Protein AF-A0A9J6QX62-F1 (afdb_monomer_lite)

Foldseek 3Di:
DDDDDDDDDPPPPDPPDDDDPVRVVVVVVVVVVVVVVVVVVVVVVVVVVVVVVVVVVVVVVQVVCVVVVVADDWDWDWDQDDDLNDTDTDTWTWGDDPPDIDTDDDPDPCPDDPPDDPPPQPPLVQLPPAAEQDQLVPFDQPHKDWDAFQRWYDDPNWIKTQLHTDIDHSVRSVVDPVVDPRIDTASSAEDEQVCADPVQWHQWDDQNYWYQDPVRWIWGFSYHIHGGGHPVVVPCPRIDTSD

pLDDT: mean 71.88, std 14.35, range [36.69, 91.94]

Secondary structure (DSSP, 8-state):
---------------SSS--HHHHHHHHHHHHHHHHHHHHHHHHHHHHHHHHHHHHHHHHHHHHHHHTT--SEEEEEEEEEEETTEEEEEEEEEEEETTEEEEE---------SS-----SS-TTS-TTPEEPPPTTTS-TT--EEE-TT-EEEETTEEEEESS-EEE-HHHHHH-GGG-TTEEE----EE-GGGB-TTSSBS-B-TT-EEE-TTS-EEEE-S--BS-B--TTT--SSEEE--

Sequence (243 aa):
MGNRKRQPIKQIRMNKKGETLVETIVSFVIVIIALGAITALISSATTMNRKAQEKSDKIEAEATKVEQNAGQDEAEGTLDVSIGGQTVAMEIKVKSADLFTYFTYVPGEIEPDPGEEPEEPPDQDEIKNAVDWPDPEDVGENSLVSFPMGTIVKYNKEYYVAVQDTHVTKAQAAAGPSQHNSFAKFTGTILTDEDLNASDYFDKVYTGDLYRGKDGKLYVYAGPGGSWYWPPTVTLQNWFEAS

Radius of gyration: 41.32 Å; chains: 1; bounding box: 126×48×109 Å

Structure (mmCIF, N/CA/C/O backbone):
data_AF-A0A9J6QX62-F1
#
_entry.id   AF-A0A9J6QX62-F1
#
loop_
_atom_site.group_PDB
_atom_site.id
_atom_site.type_symbol
_atom_site.label_atom_id
_atom_site.label_alt_id
_atom_site.label_comp_id
_atom_site.label_asym_id
_atom_site.label_entity_id
_atom_site.label_seq_id
_atom_site.pdbx_PDB_ins_code
_atom_site.Cartn_x
_atom_site.Cartn_y
_atom_site.Cartn_z
_atom_site.occupancy
_atom_site.B_iso_or_equiv
_atom_site.auth_seq_id
_atom_site.auth_comp_id
_atom_site.auth_asym_id
_atom_site.auth_atom_id
_atom_site.pdbx_PDB_model_num
ATOM 1 N N . MET A 1 1 ? 99.126 -7.658 -74.350 1.00 41.22 1 MET A N 1
ATOM 2 C CA . MET A 1 1 ? 98.745 -6.366 -73.731 1.00 41.22 1 MET A CA 1
ATOM 3 C C . MET A 1 1 ? 97.294 -6.118 -74.108 1.00 41.22 1 MET A C 1
ATOM 5 O O . MET A 1 1 ? 97.020 -6.038 -75.289 1.00 41.22 1 MET A O 1
ATOM 9 N N . GLY A 1 2 ? 96.322 -6.347 -73.224 1.00 39.50 2 GLY A N 1
ATOM 10 C CA . GLY A 1 2 ? 95.893 -5.402 -72.178 1.00 39.50 2 GLY A CA 1
ATOM 11 C C . GLY A 1 2 ? 94.755 -4.553 -72.774 1.00 39.50 2 GLY A C 1
ATOM 12 O O . GLY A 1 2 ? 94.910 -4.051 -73.868 1.00 39.50 2 GLY A O 1
ATOM 13 N N . ASN A 1 3 ? 93.575 -4.361 -72.199 1.00 42.22 3 ASN A N 1
ATOM 14 C CA . ASN A 1 3 ? 93.110 -4.509 -70.832 1.00 42.22 3 ASN A CA 1
ATOM 15 C C . ASN A 1 3 ? 91.566 -4.533 -70.885 1.00 42.22 3 ASN A C 1
ATOM 17 O O . ASN A 1 3 ? 90.960 -3.757 -71.621 1.00 42.22 3 ASN A O 1
ATOM 21 N N . ARG A 1 4 ? 90.918 -5.391 -70.090 1.00 54.62 4 ARG A N 1
ATOM 22 C CA . ARG A 1 4 ? 89.468 -5.319 -69.818 1.00 54.62 4 ARG A CA 1
ATOM 23 C C . ARG A 1 4 ? 89.134 -3.983 -69.137 1.00 54.62 4 ARG A C 1
ATOM 25 O O . ARG A 1 4 ? 89.926 -3.566 -68.295 1.00 54.62 4 ARG A O 1
ATOM 32 N N . LYS A 1 5 ? 87.930 -3.430 -69.357 1.00 45.88 5 LYS A N 1
ATOM 33 C CA . LYS A 1 5 ? 87.019 -2.873 -68.315 1.00 45.88 5 LYS A CA 1
ATOM 34 C C . LYS A 1 5 ? 85.783 -2.236 -68.975 1.00 45.88 5 LYS A C 1
ATOM 36 O O . LYS A 1 5 ? 85.906 -1.294 -69.735 1.00 45.88 5 LYS A O 1
ATOM 41 N N . ARG A 1 6 ? 84.636 -2.921 -68.907 1.00 56.19 6 ARG A N 1
ATOM 42 C CA . ARG A 1 6 ? 83.506 -2.719 -67.968 1.00 56.19 6 ARG A CA 1
ATOM 43 C C . ARG A 1 6 ? 82.622 -1.515 -68.327 1.00 56.19 6 ARG A C 1
ATOM 45 O O . ARG A 1 6 ? 83.040 -0.371 -68.232 1.00 56.19 6 ARG A O 1
ATOM 52 N N . GLN A 1 7 ? 81.381 -1.842 -68.690 1.00 61.03 7 GLN A N 1
ATOM 53 C CA . GLN A 1 7 ? 80.254 -0.933 -68.896 1.00 61.03 7 GLN A CA 1
ATOM 54 C C . GLN A 1 7 ? 79.998 -0.072 -67.646 1.00 61.03 7 GLN A C 1
ATOM 56 O O . GLN A 1 7 ? 79.989 -0.625 -66.540 1.00 61.03 7 GLN A O 1
ATOM 61 N N . PRO A 1 8 ? 79.699 1.232 -67.774 1.00 50.03 8 PRO A N 1
ATOM 62 C CA . PRO A 1 8 ? 79.014 1.946 -66.716 1.00 50.03 8 PRO A CA 1
ATOM 63 C C . PRO A 1 8 ? 77.526 1.589 -66.787 1.00 50.03 8 PRO A C 1
ATOM 65 O O . PRO A 1 8 ? 76.770 2.071 -67.628 1.00 50.03 8 PRO A O 1
ATOM 68 N N . ILE A 1 9 ? 77.130 0.691 -65.888 1.00 57.38 9 ILE A N 1
ATOM 69 C CA . ILE A 1 9 ? 75.743 0.458 -65.487 1.00 57.38 9 ILE A CA 1
ATOM 70 C C . ILE A 1 9 ? 75.107 1.827 -65.230 1.00 57.38 9 ILE A C 1
ATOM 72 O O . ILE A 1 9 ? 75.641 2.610 -64.441 1.00 57.38 9 ILE A O 1
ATOM 76 N N . LYS A 1 10 ? 73.980 2.109 -65.898 1.00 46.53 10 LYS A N 1
ATOM 77 C CA . LYS A 1 10 ? 73.089 3.233 -65.584 1.00 46.53 10 LYS A CA 1
ATOM 78 C C . LYS A 1 10 ? 72.866 3.206 -64.072 1.00 46.53 10 LYS A C 1
ATOM 80 O O . LYS A 1 10 ? 72.187 2.314 -63.568 1.00 46.53 10 LYS A O 1
ATOM 85 N N . GLN A 1 11 ? 73.499 4.123 -63.344 1.00 52.84 11 GLN A N 1
ATOM 86 C CA . GLN A 1 11 ? 73.297 4.247 -61.909 1.00 52.84 11 GLN A CA 1
ATOM 87 C C . GLN A 1 11 ? 71.864 4.722 -61.694 1.00 52.84 11 GLN A C 1
ATOM 89 O O . GLN A 1 11 ? 71.576 5.916 -61.686 1.00 52.84 11 GLN A O 1
ATOM 94 N N . ILE A 1 12 ? 70.954 3.769 -61.516 1.00 54.25 12 ILE A N 1
ATOM 95 C CA . ILE A 1 12 ? 69.745 3.999 -60.744 1.00 54.25 12 ILE A CA 1
ATOM 96 C C . ILE A 1 12 ? 70.279 4.382 -59.367 1.00 54.25 12 ILE A C 1
ATOM 98 O O . ILE A 1 12 ? 70.885 3.548 -58.690 1.00 54.25 12 ILE A O 1
ATOM 102 N N . ARG A 1 13 ? 70.172 5.663 -58.993 1.00 51.84 13 ARG A N 1
ATOM 103 C CA . ARG A 1 13 ? 70.434 6.107 -57.621 1.00 51.84 13 ARG A CA 1
ATOM 104 C C . ARG A 1 13 ? 69.502 5.303 -56.718 1.00 51.84 13 ARG A C 1
ATOM 106 O O . ARG A 1 13 ? 68.345 5.657 -56.540 1.00 51.84 13 ARG A O 1
ATOM 113 N N . MET A 1 14 ? 69.998 4.188 -56.196 1.00 48.91 14 MET A N 1
ATOM 114 C CA . MET A 1 14 ? 69.320 3.439 -55.156 1.00 48.91 14 MET A CA 1
ATOM 115 C C . MET A 1 14 ? 69.410 4.280 -53.891 1.00 48.91 14 MET A C 1
ATOM 117 O O . MET A 1 14 ? 70.500 4.582 -53.398 1.00 48.91 14 MET A O 1
ATOM 121 N N . ASN A 1 15 ? 68.242 4.697 -53.419 1.00 52.34 15 ASN A N 1
ATOM 122 C CA . ASN A 1 15 ? 68.056 5.430 -52.185 1.00 52.34 15 ASN A CA 1
ATOM 123 C C . ASN A 1 15 ? 68.511 4.527 -51.027 1.00 52.34 15 ASN A C 1
ATOM 125 O O . ASN A 1 15 ? 67.820 3.584 -50.665 1.00 52.34 15 ASN A O 1
ATOM 129 N N . LYS A 1 16 ? 69.709 4.748 -50.475 1.00 59.41 16 LYS A N 1
ATOM 130 C CA . LYS A 1 16 ? 70.259 3.888 -49.407 1.00 59.41 16 LYS A CA 1
ATOM 131 C C . LYS A 1 16 ? 69.694 4.193 -48.010 1.00 59.41 16 LYS A C 1
ATOM 133 O O . LYS A 1 16 ? 70.206 3.649 -47.038 1.00 59.41 16 LYS A O 1
ATOM 138 N N . LYS A 1 17 ? 68.654 5.033 -47.902 1.00 66.00 17 LYS A N 1
ATOM 139 C CA . LYS A 1 17 ? 67.964 5.338 -46.634 1.00 66.00 17 LYS A CA 1
ATOM 140 C C . LYS A 1 17 ? 66.475 5.730 -46.725 1.00 66.00 17 LYS A C 1
ATOM 142 O O . LYS A 1 17 ? 65.931 6.091 -45.693 1.00 66.00 17 LYS A O 1
ATOM 147 N N . GLY A 1 18 ? 65.798 5.706 -47.871 1.00 55.94 18 GLY A N 1
ATOM 148 C CA . GLY A 1 18 ? 64.505 6.400 -47.984 1.00 55.94 18 GLY A CA 1
ATOM 149 C C . GLY A 1 18 ? 63.476 5.656 -48.814 1.00 55.94 18 GLY A C 1
ATOM 150 O O . GLY A 1 18 ? 63.848 5.061 -49.826 1.00 55.94 18 GLY A O 1
ATOM 151 N N . GLU A 1 19 ? 62.226 5.721 -48.347 1.00 61.56 19 GLU A N 1
ATOM 152 C CA . GLU A 1 19 ? 60.978 5.267 -48.974 1.00 61.56 19 GLU A CA 1
ATOM 153 C C . GLU A 1 19 ? 61.098 5.011 -50.477 1.00 61.56 19 GLU A C 1
ATOM 155 O O . GLU A 1 19 ? 61.506 5.874 -51.266 1.00 61.56 19 GLU A O 1
ATOM 160 N N . THR A 1 20 ? 60.704 3.809 -50.890 1.00 71.12 20 THR A N 1
ATOM 161 C CA . THR A 1 20 ? 60.460 3.567 -52.310 1.00 71.12 20 THR A CA 1
ATOM 162 C C . THR A 1 20 ? 59.197 4.320 -52.719 1.00 71.12 20 THR A C 1
ATOM 164 O O . THR A 1 20 ? 58.209 4.295 -51.999 1.00 71.12 20 THR A O 1
ATOM 167 N N . LEU A 1 21 ? 59.207 4.967 -53.891 1.00 72.19 21 LEU A N 1
ATOM 168 C CA . LEU A 1 21 ? 58.064 5.719 -54.446 1.00 72.19 21 LEU A CA 1
ATOM 169 C C . LEU A 1 21 ? 56.727 4.958 -54.314 1.00 72.19 21 LEU A C 1
ATOM 171 O O . LEU A 1 21 ? 55.682 5.552 -54.081 1.00 72.19 21 LEU A O 1
ATOM 175 N N . VAL A 1 22 ? 56.778 3.631 -54.447 1.00 77.44 22 VAL A N 1
ATOM 176 C CA . VAL A 1 22 ? 55.634 2.724 -54.308 1.00 77.44 22 VAL A CA 1
ATOM 177 C C . VAL A 1 22 ? 55.056 2.734 -52.891 1.00 77.44 22 VAL A C 1
ATOM 179 O O . VAL A 1 22 ? 53.843 2.788 -52.740 1.00 77.44 22 VAL A O 1
ATOM 182 N N . GLU A 1 23 ? 55.896 2.719 -51.859 1.00 78.56 23 GLU A N 1
ATOM 183 C CA . GLU A 1 23 ? 55.477 2.746 -50.453 1.00 78.56 23 GLU A CA 1
ATOM 184 C C . GLU A 1 23 ? 54.786 4.069 -50.101 1.00 78.56 23 GLU A C 1
ATOM 186 O O . GLU A 1 23 ? 53.724 4.061 -49.481 1.00 78.56 23 GLU A O 1
ATOM 191 N N . THR A 1 24 ? 55.305 5.190 -50.615 1.00 80.00 24 THR A N 1
ATOM 192 C CA . THR A 1 24 ? 54.667 6.508 -50.489 1.00 80.00 24 THR A CA 1
ATOM 193 C C . THR A 1 24 ? 53.335 6.579 -51.243 1.00 80.00 24 THR A C 1
ATOM 195 O O . THR A 1 24 ? 52.383 7.178 -50.757 1.00 80.00 24 THR A O 1
ATOM 198 N N . ILE A 1 25 ? 53.218 5.948 -52.417 1.00 85.50 25 ILE A N 1
ATOM 199 C CA . ILE A 1 25 ? 51.941 5.881 -53.150 1.00 85.50 25 ILE A CA 1
ATOM 200 C C . ILE A 1 25 ? 50.917 5.042 -52.373 1.00 85.50 25 ILE A C 1
ATOM 202 O O . ILE A 1 25 ? 49.764 5.448 -52.244 1.00 85.50 25 ILE A O 1
ATOM 206 N N . VAL A 1 26 ? 51.323 3.891 -51.828 1.00 86.81 26 VAL A N 1
ATOM 207 C CA . VAL A 1 26 ? 50.438 3.004 -51.057 1.00 86.81 26 VAL A CA 1
ATOM 208 C C . VAL A 1 26 ? 49.971 3.674 -49.765 1.00 86.81 26 VAL A C 1
ATOM 210 O O . VAL A 1 26 ? 48.780 3.621 -49.458 1.00 86.81 26 VAL A O 1
ATOM 213 N N . SER A 1 27 ? 50.860 4.356 -49.037 1.00 85.88 27 SER A N 1
ATOM 214 C CA . SER A 1 27 ? 50.474 5.106 -47.837 1.00 85.88 27 SER A CA 1
ATOM 215 C C . SER A 1 27 ? 49.489 6.230 -48.174 1.00 85.88 27 SER A C 1
ATOM 217 O O . SER A 1 27 ? 48.489 6.393 -47.476 1.00 85.88 27 SER A O 1
ATOM 219 N N . PHE A 1 28 ? 49.682 6.924 -49.299 1.00 87.94 28 PHE A N 1
ATOM 220 C CA . PHE A 1 28 ? 48.750 7.947 -49.775 1.00 87.94 28 PHE A CA 1
ATOM 221 C C . PHE A 1 28 ? 47.364 7.373 -50.108 1.00 87.94 28 PHE A C 1
ATOM 223 O O . PHE A 1 28 ? 46.345 7.959 -49.743 1.00 87.94 28 PHE A O 1
ATOM 230 N N . VAL A 1 29 ? 47.302 6.200 -50.748 1.00 90.62 29 VAL A N 1
ATOM 231 C CA . VAL A 1 29 ? 46.035 5.512 -51.055 1.00 90.62 29 VAL A CA 1
ATOM 232 C C . VAL A 1 29 ? 45.305 5.094 -49.776 1.00 90.62 29 VAL A C 1
ATOM 234 O O . VAL A 1 29 ? 44.097 5.306 -49.670 1.00 90.62 29 VAL A O 1
ATOM 237 N N . ILE A 1 30 ? 46.020 4.556 -48.783 1.00 90.38 30 ILE A N 1
ATOM 238 C CA . ILE A 1 30 ? 45.431 4.180 -47.487 1.00 90.38 30 ILE A CA 1
ATOM 239 C C . ILE A 1 30 ? 44.861 5.411 -46.777 1.00 90.38 30 ILE A C 1
ATOM 241 O O . ILE A 1 30 ? 43.748 5.351 -46.258 1.00 90.38 30 ILE A O 1
ATOM 245 N N . VAL A 1 31 ? 45.575 6.540 -46.800 1.00 91.50 31 VAL A N 1
ATOM 246 C CA . VAL A 1 31 ? 45.094 7.803 -46.218 1.00 91.50 31 VAL A CA 1
ATOM 247 C C . VAL A 1 31 ? 43.825 8.289 -46.922 1.00 91.50 31 VAL A C 1
ATOM 249 O O . VAL A 1 31 ? 42.879 8.679 -46.245 1.00 91.50 31 VAL A O 1
ATOM 252 N N . ILE A 1 32 ? 43.747 8.212 -48.253 1.00 91.12 32 ILE A N 1
ATOM 253 C CA . ILE A 1 32 ? 42.539 8.599 -49.004 1.00 91.12 32 ILE A CA 1
ATOM 254 C C . ILE A 1 32 ? 41.344 7.709 -48.633 1.00 91.12 32 ILE A C 1
ATOM 256 O O . ILE A 1 32 ? 40.250 8.221 -48.389 1.00 91.12 32 ILE A O 1
ATOM 260 N N . ILE A 1 33 ? 41.542 6.391 -48.542 1.00 90.75 33 ILE A N 1
ATOM 261 C CA . ILE A 1 33 ? 40.482 5.451 -48.143 1.00 90.75 33 ILE A CA 1
ATOM 262 C C . ILE A 1 33 ? 40.039 5.726 -46.699 1.00 90.75 33 ILE A C 1
ATOM 264 O O . ILE A 1 33 ? 38.839 5.785 -46.424 1.00 90.75 33 ILE A O 1
ATOM 268 N N . ALA A 1 34 ? 40.989 5.950 -45.787 1.00 89.12 34 ALA A N 1
ATOM 269 C CA . ALA A 1 34 ? 40.704 6.275 -44.394 1.00 89.12 34 ALA A CA 1
ATOM 270 C C . ALA A 1 34 ? 39.921 7.591 -44.265 1.00 89.12 34 ALA A C 1
ATOM 272 O O . ALA A 1 34 ? 38.927 7.640 -43.545 1.00 89.12 34 ALA A O 1
ATOM 273 N N . LEU A 1 35 ? 40.299 8.635 -45.008 1.00 89.75 35 LEU A N 1
ATOM 274 C CA . LEU A 1 35 ? 39.576 9.910 -45.041 1.00 89.75 35 LEU A CA 1
ATOM 275 C C . LEU A 1 35 ? 38.146 9.750 -45.576 1.00 89.75 35 LEU A C 1
ATOM 277 O O . LEU A 1 35 ? 37.216 10.340 -45.020 1.00 89.75 35 LEU A O 1
ATOM 281 N N . GLY A 1 36 ? 37.949 8.922 -46.606 1.00 86.00 36 GLY A N 1
ATOM 282 C CA . GLY A 1 36 ? 36.618 8.597 -47.122 1.00 86.00 36 GLY A CA 1
ATOM 283 C C . GLY A 1 36 ? 35.746 7.894 -46.078 1.00 86.00 36 GLY A C 1
ATOM 284 O O . GLY A 1 36 ? 34.604 8.298 -45.853 1.00 86.00 36 GLY A O 1
ATOM 285 N N . ALA A 1 37 ? 36.300 6.901 -45.378 1.00 86.25 37 ALA A N 1
ATOM 286 C CA . ALA A 1 37 ? 35.604 6.184 -44.310 1.00 86.25 37 ALA A CA 1
ATOM 287 C C . ALA A 1 37 ? 35.266 7.096 -43.116 1.00 86.25 37 ALA A C 1
ATOM 289 O O . ALA A 1 37 ? 34.138 7.076 -42.627 1.00 86.25 37 ALA A O 1
ATOM 290 N N . ILE A 1 38 ? 36.205 7.945 -42.684 1.00 86.88 38 ILE A N 1
ATOM 291 C CA . ILE A 1 38 ? 35.987 8.922 -41.606 1.00 86.88 38 ILE A CA 1
ATOM 292 C C . ILE A 1 38 ? 34.880 9.909 -41.990 1.00 86.88 38 ILE A C 1
ATOM 294 O O . ILE A 1 38 ? 33.991 10.179 -41.186 1.00 86.88 38 ILE A O 1
ATOM 298 N N . THR A 1 39 ? 34.879 10.401 -43.229 1.00 82.69 39 THR A N 1
ATOM 299 C CA . THR A 1 39 ? 33.836 11.318 -43.719 1.00 82.69 39 THR A CA 1
ATOM 300 C C . THR A 1 39 ? 32.454 10.659 -43.698 1.00 82.69 39 THR A C 1
ATOM 302 O O . THR A 1 39 ? 31.483 11.271 -43.250 1.00 82.69 39 THR A O 1
ATOM 305 N N . ALA A 1 40 ? 32.360 9.389 -44.108 1.00 74.00 40 ALA A N 1
ATOM 306 C CA . ALA A 1 40 ? 31.117 8.620 -44.047 1.00 74.00 40 ALA A CA 1
ATOM 307 C C . ALA A 1 40 ? 30.630 8.415 -42.601 1.00 74.00 40 ALA A C 1
ATOM 309 O O . ALA A 1 40 ? 29.442 8.581 -42.318 1.00 74.00 40 ALA A O 1
ATOM 310 N N . LEU A 1 41 ? 31.543 8.124 -41.668 1.00 79.38 41 LEU A N 1
ATOM 311 C CA . LEU A 1 41 ? 31.223 7.985 -40.245 1.00 79.38 41 LEU A CA 1
ATOM 312 C C . LEU A 1 41 ? 30.732 9.303 -39.635 1.00 79.38 41 LEU A C 1
ATOM 314 O O . LEU A 1 41 ? 29.720 9.301 -38.940 1.00 79.38 41 LEU A O 1
ATOM 318 N N . ILE A 1 42 ? 31.386 10.430 -39.936 1.00 80.44 42 ILE A N 1
ATOM 319 C CA . ILE A 1 42 ? 30.960 11.761 -39.474 1.00 80.44 42 ILE A CA 1
ATOM 320 C C . ILE A 1 42 ? 29.573 12.107 -40.033 1.00 80.44 42 ILE A C 1
ATOM 322 O O . ILE A 1 42 ? 28.713 12.594 -39.299 1.00 80.44 42 ILE A O 1
ATOM 326 N N . SER A 1 43 ? 29.311 11.817 -41.310 1.00 67.12 43 SER A N 1
ATOM 327 C CA . SER A 1 43 ? 27.994 12.035 -41.926 1.00 67.12 43 SER A CA 1
ATOM 328 C C . SER A 1 43 ? 26.897 11.170 -41.284 1.00 67.12 43 SER A C 1
ATOM 330 O O . SER A 1 43 ? 25.792 11.644 -41.006 1.00 67.12 43 SER A O 1
ATOM 332 N N . SER A 1 44 ? 27.210 9.914 -40.965 1.00 70.88 44 SER A N 1
ATOM 333 C CA . SER A 1 44 ? 26.289 9.026 -40.252 1.00 70.88 44 SER A CA 1
ATOM 334 C C . SER A 1 44 ? 26.030 9.506 -38.821 1.00 70.88 44 SER A C 1
ATOM 336 O O . SER A 1 44 ? 24.879 9.560 -38.391 1.00 70.88 44 SER A O 1
ATOM 338 N N . ALA A 1 45 ? 27.076 9.903 -38.092 1.00 65.38 45 ALA A N 1
ATOM 339 C CA . ALA A 1 45 ? 26.969 10.411 -36.726 1.00 65.38 45 ALA A CA 1
ATOM 340 C C . ALA A 1 45 ? 26.168 11.718 -36.668 1.00 65.38 45 ALA A C 1
ATOM 342 O O . ALA A 1 45 ? 25.279 11.858 -35.838 1.00 65.38 45 ALA A O 1
ATOM 343 N N . THR A 1 46 ? 26.408 12.651 -37.591 1.00 70.44 46 THR A N 1
ATOM 344 C CA . THR A 1 46 ? 25.635 13.902 -37.688 1.00 70.44 46 THR A CA 1
ATOM 345 C C . THR A 1 46 ? 24.172 13.647 -38.040 1.00 70.44 46 THR A C 1
ATOM 347 O O . THR A 1 46 ? 23.290 14.256 -37.442 1.00 70.44 46 THR A O 1
ATOM 350 N N . THR A 1 47 ? 23.884 12.700 -38.936 1.00 68.69 47 THR A N 1
ATOM 351 C CA . THR A 1 47 ? 22.503 12.294 -39.250 1.00 68.69 47 THR A CA 1
ATOM 352 C C . THR A 1 47 ? 21.812 11.661 -38.045 1.00 68.69 47 THR A C 1
ATOM 354 O O . THR A 1 47 ? 20.640 11.936 -37.792 1.00 68.69 47 THR A O 1
ATOM 357 N N . MET A 1 48 ? 22.524 10.819 -37.296 1.00 71.06 48 MET A N 1
ATOM 358 C CA . MET A 1 48 ? 22.003 10.173 -36.095 1.00 71.06 48 MET A CA 1
ATOM 359 C C . MET A 1 48 ? 21.753 11.189 -34.982 1.00 71.06 48 MET A C 1
ATOM 361 O O . MET A 1 48 ? 20.674 11.180 -34.403 1.00 71.06 48 MET A O 1
ATOM 365 N N . ASN A 1 49 ? 22.687 12.115 -34.760 1.00 69.38 49 ASN A N 1
ATOM 366 C CA . ASN A 1 49 ? 22.537 13.203 -33.798 1.00 69.38 49 ASN A CA 1
ATOM 367 C C . ASN A 1 49 ? 21.379 14.126 -34.179 1.00 69.38 49 ASN A C 1
ATOM 369 O O . ASN A 1 49 ? 20.591 14.485 -33.315 1.00 69.38 49 ASN A O 1
ATOM 373 N N . ARG A 1 50 ? 21.209 14.447 -35.469 1.00 70.44 50 ARG A N 1
ATOM 374 C CA . ARG A 1 50 ? 20.054 15.219 -35.946 1.00 70.44 50 ARG A CA 1
ATOM 375 C C . ARG A 1 50 ? 18.738 14.492 -35.674 1.00 70.44 50 ARG A C 1
ATOM 377 O O . ARG A 1 50 ? 17.819 15.096 -35.149 1.00 70.44 50 ARG A O 1
ATOM 384 N N . LYS A 1 51 ? 18.651 13.193 -35.979 1.00 70.69 51 LYS A N 1
ATOM 385 C CA . LYS A 1 51 ? 17.448 12.388 -35.696 1.00 70.69 51 LYS A CA 1
ATOM 386 C C . LYS A 1 51 ? 17.181 12.238 -34.198 1.00 70.69 51 LYS A C 1
ATOM 388 O O . LYS A 1 51 ? 16.027 12.159 -33.796 1.00 70.69 51 LYS A O 1
ATOM 393 N N . ALA A 1 52 ? 18.232 12.144 -33.387 1.00 64.38 52 ALA A N 1
ATOM 394 C CA . ALA A 1 52 ? 18.111 12.111 -31.936 1.00 64.38 52 ALA A CA 1
ATOM 395 C C . ALA A 1 52 ? 17.585 13.451 -31.414 1.00 64.38 52 ALA A C 1
ATOM 397 O O . ALA A 1 52 ? 16.650 13.447 -30.626 1.00 64.38 52 ALA A O 1
ATOM 398 N N . GLN A 1 53 ? 18.106 14.570 -31.925 1.00 71.88 53 GLN A N 1
ATOM 399 C CA . GLN A 1 53 ? 17.617 15.907 -31.602 1.00 71.88 53 GLN A CA 1
ATOM 400 C C . GLN A 1 53 ? 16.151 16.077 -32.011 1.00 71.88 53 GLN A C 1
ATOM 402 O O . GLN A 1 53 ? 15.337 16.428 -31.177 1.00 71.88 53 GLN A O 1
ATOM 407 N N . GLU A 1 54 ? 15.779 15.714 -33.241 1.00 71.12 54 GLU A N 1
ATOM 408 C CA . GLU A 1 54 ? 14.386 15.779 -33.714 1.00 71.12 54 GLU A CA 1
ATOM 409 C C . GLU A 1 54 ? 13.432 14.939 -32.854 1.00 71.12 54 GLU A C 1
ATOM 411 O O . GLU A 1 54 ? 12.293 15.336 -32.615 1.00 71.12 54 GLU A O 1
ATOM 416 N N . LYS A 1 55 ? 13.884 13.774 -32.371 1.00 71.81 55 LYS A N 1
ATOM 417 C CA . LYS A 1 55 ? 13.112 12.964 -31.423 1.00 71.81 55 LYS A CA 1
ATOM 418 C C . LYS A 1 55 ? 12.989 13.644 -30.065 1.00 71.81 55 LYS A C 1
ATOM 420 O O . LYS A 1 55 ? 11.894 13.637 -29.518 1.00 71.81 55 LYS A O 1
ATOM 425 N N . SER A 1 56 ? 14.076 14.204 -29.538 1.00 71.38 56 SER A N 1
ATOM 426 C CA . SER A 1 56 ? 14.056 14.952 -28.279 1.00 71.38 56 SER A CA 1
ATOM 427 C C . SER A 1 56 ? 13.124 16.157 -28.364 1.00 71.38 56 SER A C 1
ATOM 429 O O . SER A 1 56 ? 12.260 16.297 -27.511 1.00 71.38 56 SER A O 1
ATOM 431 N N . ASP A 1 57 ? 13.217 16.950 -29.432 1.00 75.38 57 ASP A N 1
ATOM 432 C CA . ASP A 1 57 ? 12.365 18.119 -29.656 1.00 75.38 57 ASP A CA 1
ATOM 433 C C . ASP A 1 57 ? 10.886 17.704 -29.800 1.00 75.38 57 ASP A C 1
ATOM 435 O O . ASP A 1 57 ? 9.995 18.369 -29.273 1.00 75.38 57 ASP A O 1
ATOM 439 N N . LYS A 1 58 ? 10.600 16.572 -30.472 1.00 77.81 58 LYS A N 1
ATOM 440 C CA . LYS A 1 58 ? 9.234 16.020 -30.561 1.00 77.81 58 LYS A CA 1
ATOM 441 C C . LYS A 1 58 ? 8.714 15.584 -29.186 1.00 77.81 58 LYS A C 1
ATOM 443 O O . LYS A 1 58 ? 7.568 15.874 -28.857 1.00 77.81 58 LYS A O 1
ATOM 448 N N . ILE A 1 59 ? 9.544 14.909 -28.391 1.00 75.12 59 ILE A N 1
ATOM 449 C CA . ILE A 1 59 ? 9.206 14.489 -27.025 1.00 75.12 59 ILE A CA 1
ATOM 450 C C . ILE A 1 59 ? 8.932 15.707 -26.139 1.00 75.12 59 ILE A C 1
ATOM 452 O O . ILE A 1 59 ? 7.934 15.713 -25.429 1.00 75.12 59 ILE A O 1
ATOM 456 N N . GLU A 1 60 ? 9.773 16.739 -26.205 1.00 77.12 60 GLU A N 1
ATOM 457 C CA . GLU A 1 60 ? 9.615 17.973 -25.430 1.00 77.12 60 GLU A CA 1
ATOM 458 C C . GLU A 1 60 ? 8.328 18.708 -25.815 1.00 77.12 60 GLU A C 1
ATOM 460 O O . GLU A 1 60 ? 7.510 19.014 -24.950 1.00 77.12 60 GLU A O 1
ATOM 465 N N . ALA A 1 61 ? 8.079 18.897 -27.115 1.00 74.81 61 ALA A N 1
ATOM 466 C CA . ALA A 1 61 ? 6.862 19.541 -27.600 1.00 74.81 61 ALA A CA 1
ATOM 467 C C . ALA A 1 61 ? 5.587 18.789 -27.187 1.00 74.81 61 ALA A C 1
ATOM 469 O O . ALA A 1 61 ? 4.558 19.410 -26.917 1.00 74.81 61 ALA A O 1
ATOM 470 N N . GLU A 1 62 ? 5.626 17.458 -27.144 1.00 70.69 62 GLU A N 1
ATOM 471 C CA . GLU A 1 62 ? 4.493 16.667 -26.674 1.00 70.69 62 GLU A CA 1
ATOM 472 C C . GLU A 1 62 ? 4.352 16.653 -25.154 1.00 70.69 62 GLU A C 1
ATOM 474 O O . GLU A 1 62 ? 3.232 16.789 -24.669 1.00 70.69 62 GLU A O 1
ATOM 479 N N . ALA A 1 63 ? 5.448 16.596 -24.399 1.00 71.94 63 ALA A N 1
ATOM 480 C CA . ALA A 1 63 ? 5.422 16.743 -22.947 1.00 71.94 63 ALA A CA 1
ATOM 481 C C . ALA A 1 63 ? 4.831 18.103 -22.534 1.00 71.94 63 ALA A C 1
ATOM 483 O O . ALA A 1 63 ? 3.981 18.163 -21.652 1.00 71.94 63 ALA A O 1
ATOM 484 N N . THR A 1 64 ? 5.166 19.190 -23.239 1.00 75.88 64 THR A N 1
ATOM 485 C CA . THR A 1 64 ? 4.545 20.503 -23.002 1.00 75.88 64 THR A CA 1
ATOM 486 C C . THR A 1 64 ? 3.037 20.497 -23.282 1.00 75.88 64 THR A C 1
ATOM 488 O O . THR A 1 64 ? 2.274 21.129 -22.553 1.00 75.88 64 THR A O 1
ATOM 491 N N . LYS A 1 65 ? 2.561 19.769 -24.305 1.00 68.88 65 LYS A N 1
ATOM 492 C CA . LYS A 1 65 ? 1.112 19.616 -24.556 1.00 68.88 65 LYS A CA 1
ATOM 493 C C . LYS A 1 65 ? 0.414 18.859 -23.426 1.00 68.88 65 LYS A C 1
ATOM 495 O O . LYS A 1 65 ? -0.711 19.218 -23.078 1.00 68.88 65 LYS A O 1
ATOM 500 N N . VAL A 1 66 ? 1.078 17.846 -22.863 1.00 69.56 66 VAL A N 1
ATOM 501 C CA . VAL A 1 66 ? 0.611 17.105 -21.682 1.00 69.56 66 VAL A CA 1
ATOM 502 C C . VAL A 1 66 ? 0.485 18.052 -20.486 1.00 69.56 66 VAL A C 1
ATOM 504 O O . VAL A 1 66 ? -0.591 18.144 -19.903 1.00 69.56 66 VAL A O 1
ATOM 507 N N . GLU A 1 67 ? 1.531 18.827 -20.180 1.00 67.50 67 GLU A N 1
ATOM 508 C CA . GLU A 1 67 ? 1.542 19.802 -19.074 1.00 67.50 67 GLU A CA 1
ATOM 509 C C . GLU A 1 67 ? 0.462 20.886 -19.211 1.00 67.50 67 GLU A C 1
ATOM 511 O O . GLU A 1 67 ? -0.101 21.342 -18.218 1.00 67.50 67 GLU A O 1
ATOM 516 N N . GLN A 1 68 ? 0.138 21.288 -20.441 1.00 72.12 68 GLN A N 1
ATOM 517 C CA . GLN A 1 68 ? -0.894 22.289 -20.734 1.00 72.12 68 GLN A CA 1
ATOM 518 C C . GLN A 1 68 ? -2.301 21.692 -20.913 1.00 72.12 68 GLN A C 1
ATOM 520 O O . GLN A 1 68 ? -3.228 22.426 -21.257 1.00 72.12 68 GLN A O 1
ATOM 525 N N . ASN A 1 69 ? -2.488 20.383 -20.696 1.00 64.19 69 ASN A N 1
ATOM 526 C CA . ASN A 1 69 ? -3.758 19.669 -20.899 1.00 64.19 69 ASN A CA 1
ATOM 527 C C . ASN A 1 69 ? -4.368 19.824 -22.313 1.00 64.19 69 ASN A C 1
ATOM 529 O O . ASN A 1 69 ? -5.584 19.703 -22.492 1.00 64.19 69 ASN A O 1
ATOM 533 N N . ALA A 1 70 ? -3.533 20.036 -23.334 1.00 63.34 70 ALA A N 1
ATOM 534 C CA . ALA A 1 70 ? -3.933 20.351 -24.710 1.00 63.34 70 ALA A CA 1
ATOM 535 C C . ALA A 1 70 ? -4.035 19.118 -25.643 1.00 63.34 70 ALA A C 1
ATOM 537 O O . ALA A 1 70 ? -3.825 19.236 -26.852 1.00 63.34 70 ALA A O 1
ATOM 538 N N . GLY A 1 71 ? -4.310 17.928 -25.094 1.00 60.06 71 GLY A N 1
ATOM 539 C CA . GLY A 1 71 ? -4.480 16.677 -25.850 1.00 60.06 71 GLY A CA 1
ATOM 540 C C . GLY A 1 71 ? -5.683 16.709 -26.803 1.00 60.06 71 GLY A C 1
ATOM 541 O O . GLY A 1 71 ? -6.638 17.449 -26.566 1.00 60.06 71 GLY A O 1
ATOM 542 N N . GLN A 1 72 ? -5.613 15.938 -27.894 1.00 59.00 72 GLN A N 1
ATOM 543 C CA . GLN A 1 72 ? -6.571 16.024 -29.009 1.00 59.00 72 GLN A CA 1
ATOM 544 C C . GLN A 1 72 ? -7.803 15.127 -28.843 1.00 59.00 72 GLN A C 1
ATOM 546 O O . GLN A 1 72 ? -8.882 15.539 -29.259 1.00 59.00 72 GLN A O 1
ATOM 551 N N . ASP A 1 73 ? -7.657 13.968 -28.196 1.00 62.12 73 ASP A N 1
ATOM 552 C CA . ASP A 1 73 ? -8.743 13.005 -28.009 1.00 62.12 73 ASP A CA 1
ATOM 553 C C . ASP A 1 73 ? -9.015 12.810 -26.512 1.00 62.12 73 ASP A C 1
ATOM 555 O O . ASP A 1 73 ? -8.121 12.417 -25.761 1.00 62.12 73 ASP A O 1
ATOM 559 N N . GLU A 1 74 ? -10.239 13.122 -26.076 1.00 64.00 74 GLU A N 1
ATOM 560 C CA . GLU A 1 74 ? -10.760 12.729 -24.763 1.00 64.00 74 GLU A CA 1
ATOM 561 C C . GLU A 1 74 ? -11.443 11.371 -24.916 1.00 64.00 74 GLU A C 1
ATOM 563 O O . GLU A 1 74 ? -12.457 11.254 -25.603 1.00 64.00 74 GLU A O 1
ATOM 568 N N . ALA A 1 75 ? -10.871 10.347 -24.289 1.00 63.38 75 ALA A N 1
ATOM 569 C CA . ALA A 1 75 ? -11.494 9.044 -24.134 1.00 63.38 75 ALA A CA 1
ATOM 570 C C . ALA A 1 75 ? -11.874 8.837 -22.667 1.00 63.38 75 ALA A C 1
ATOM 572 O O . ALA A 1 75 ? -11.138 9.221 -21.754 1.00 63.38 75 ALA A O 1
ATOM 573 N N . GLU A 1 76 ? -13.026 8.218 -22.449 1.00 64.69 76 GLU A N 1
ATOM 574 C CA . GLU A 1 76 ? -13.460 7.793 -21.125 1.00 64.69 76 GLU A CA 1
ATOM 575 C C . GLU A 1 76 ? -12.824 6.439 -20.809 1.00 64.69 76 GLU A C 1
ATOM 577 O O . GLU A 1 76 ? -12.798 5.528 -21.642 1.00 64.69 76 GLU A O 1
ATOM 582 N N . GLY A 1 77 ? -12.255 6.331 -19.614 1.00 63.44 77 GLY A N 1
ATOM 583 C CA . GLY A 1 77 ? -11.700 5.096 -19.086 1.00 63.44 77 GLY A CA 1
ATOM 584 C C . GLY A 1 77 ? -12.080 4.928 -17.625 1.00 63.44 77 GLY A C 1
ATOM 585 O O . GLY A 1 77 ? -12.451 5.886 -16.949 1.00 63.44 77 GLY A O 1
ATOM 586 N N . THR A 1 78 ? -11.963 3.705 -17.132 1.00 61.09 78 THR A N 1
ATOM 587 C CA . THR A 1 78 ? -12.241 3.377 -15.734 1.00 61.09 78 THR A CA 1
ATOM 588 C C . THR A 1 78 ? -10.921 3.067 -15.040 1.00 61.09 78 THR A C 1
ATOM 590 O O . THR A 1 78 ? -10.135 2.252 -15.532 1.00 61.09 78 THR A O 1
ATOM 593 N N . LEU A 1 79 ? -10.642 3.752 -13.931 1.00 63.66 79 LEU A N 1
ATOM 594 C CA . LEU A 1 79 ? -9.518 3.451 -13.053 1.00 63.66 79 LEU A CA 1
ATOM 595 C C . LEU A 1 79 ? -10.050 2.783 -11.791 1.00 63.66 79 LEU A C 1
ATOM 597 O O . LEU A 1 79 ? -10.654 3.438 -10.946 1.00 63.66 79 LEU A O 1
ATOM 601 N N . ASP A 1 80 ? -9.764 1.496 -11.652 1.00 66.81 80 ASP A N 1
ATOM 602 C CA . ASP A 1 80 ? -10.094 0.744 -10.450 1.00 66.81 80 ASP A CA 1
ATOM 603 C C . ASP A 1 80 ? -9.046 1.029 -9.374 1.00 66.81 80 ASP A C 1
ATOM 605 O O . ASP A 1 80 ? -7.909 0.544 -9.427 1.00 66.81 80 ASP A O 1
ATOM 609 N N . VAL A 1 81 ? -9.416 1.852 -8.394 1.00 58.28 81 VAL A N 1
ATOM 610 C CA . VAL A 1 81 ? -8.559 2.171 -7.253 1.00 58.28 81 VAL A CA 1
ATOM 611 C C . VAL A 1 81 ? -9.011 1.332 -6.069 1.00 58.28 81 VAL A C 1
ATOM 613 O O . VAL A 1 81 ? -10.058 1.571 -5.474 1.00 58.28 81 VAL A O 1
ATOM 616 N N . SER A 1 82 ? -8.201 0.333 -5.725 1.00 56.72 82 SER A N 1
ATOM 617 C CA . SER A 1 82 ? -8.440 -0.523 -4.567 1.00 56.72 82 SER A CA 1
ATOM 618 C C . SER A 1 82 ? -7.692 0.015 -3.349 1.00 56.72 82 SER A C 1
ATOM 620 O O . SER A 1 82 ? -6.472 -0.142 -3.250 1.00 56.72 82 SER A O 1
ATOM 622 N N . ILE A 1 83 ? -8.414 0.604 -2.395 1.00 56.56 83 ILE A N 1
ATOM 623 C CA . ILE A 1 83 ? -7.877 1.032 -1.094 1.00 56.56 83 ILE A CA 1
ATOM 624 C C . ILE A 1 83 ? -8.701 0.352 -0.005 1.00 56.56 83 ILE A C 1
ATOM 626 O O . ILE A 1 83 ? -9.910 0.524 0.062 1.00 56.56 83 ILE A O 1
ATOM 630 N N . GLY A 1 84 ? -8.046 -0.434 0.853 1.00 52.97 84 GLY A N 1
ATOM 631 C CA . GLY A 1 84 ? -8.724 -1.077 1.984 1.00 52.97 84 GLY A CA 1
ATOM 632 C C . GLY A 1 84 ? -9.824 -2.074 1.595 1.00 52.97 84 GLY A C 1
ATOM 633 O O . GLY A 1 84 ? -10.763 -2.241 2.357 1.00 52.97 84 GLY A O 1
ATOM 634 N N . GLY A 1 85 ? -9.729 -2.715 0.424 1.00 50.31 85 GLY A N 1
ATOM 635 C CA . GLY A 1 85 ? -10.687 -3.737 -0.022 1.00 50.31 85 GLY A CA 1
ATOM 636 C C . GLY A 1 85 ? -11.886 -3.196 -0.805 1.00 50.31 85 GLY A C 1
ATOM 637 O O . GLY A 1 85 ? -12.501 -3.950 -1.552 1.00 50.31 85 GLY A O 1
ATOM 638 N N . GLN A 1 86 ? -12.154 -1.890 -0.746 1.00 43.06 86 GLN A N 1
ATOM 639 C CA . GLN A 1 86 ? -13.096 -1.240 -1.653 1.00 43.06 86 GLN A CA 1
ATOM 640 C C . GLN A 1 86 ? -12.393 -0.901 -2.965 1.00 43.06 86 GLN A C 1
ATOM 642 O O . GLN A 1 86 ? -11.385 -0.189 -2.981 1.00 43.06 86 GLN A O 1
ATOM 647 N N . THR A 1 87 ? -12.923 -1.433 -4.066 1.00 49.16 87 THR A N 1
ATOM 648 C CA . THR A 1 87 ? -12.535 -1.013 -5.413 1.00 49.16 87 THR A CA 1
ATOM 649 C C . THR A 1 87 ? -13.495 0.076 -5.838 1.00 49.16 87 THR A C 1
ATOM 651 O O . THR A 1 87 ? -14.650 -0.198 -6.147 1.00 49.16 87 THR A O 1
ATOM 654 N N . VAL A 1 88 ? -13.019 1.316 -5.820 1.00 53.09 88 VAL A N 1
ATOM 655 C CA . VAL A 1 88 ? -13.775 2.437 -6.369 1.00 53.09 88 VAL A CA 1
ATOM 656 C C . VAL A 1 88 ? -13.370 2.571 -7.828 1.00 53.09 88 VAL A C 1
ATOM 658 O O . VAL A 1 88 ? -12.218 2.888 -8.135 1.00 53.09 88 VAL A O 1
ATOM 661 N N . ALA A 1 89 ? -14.316 2.291 -8.719 1.00 58.56 89 ALA A N 1
ATOM 662 C CA . ALA A 1 89 ? -14.181 2.571 -10.137 1.00 58.56 89 ALA A CA 1
ATOM 663 C C . ALA A 1 89 ? -14.314 4.084 -10.329 1.00 58.56 89 ALA A C 1
ATOM 665 O O . ALA A 1 89 ? -15.394 4.654 -10.194 1.00 58.56 89 ALA A O 1
ATOM 666 N N . MET A 1 90 ? -13.197 4.754 -10.590 1.00 58.81 90 MET A N 1
ATOM 667 C CA . MET A 1 90 ? -13.200 6.176 -10.899 1.00 58.81 90 MET A CA 1
ATOM 668 C C . MET A 1 90 ? -13.248 6.359 -12.409 1.00 58.81 90 MET A C 1
ATOM 670 O O . MET A 1 90 ? -12.364 5.877 -13.124 1.00 58.81 90 MET A O 1
ATOM 674 N N . GLU A 1 91 ? -14.242 7.095 -12.901 1.00 60.34 91 GLU A N 1
ATOM 675 C CA . GLU A 1 91 ? -14.205 7.579 -14.276 1.00 60.34 91 GLU A CA 1
ATOM 676 C C . GLU A 1 91 ? -13.042 8.557 -14.429 1.00 60.34 91 GLU A C 1
ATOM 678 O O . GLU A 1 91 ? -12.930 9.572 -13.737 1.00 60.34 91 GLU A O 1
ATOM 683 N N . ILE A 1 92 ? -12.137 8.225 -15.340 1.00 65.69 92 ILE A N 1
ATOM 684 C CA . ILE A 1 92 ? -10.982 9.042 -15.668 1.00 65.69 92 ILE A CA 1
ATOM 685 C C . ILE A 1 92 ? -11.087 9.489 -17.116 1.00 65.69 92 ILE A C 1
ATOM 687 O O . ILE A 1 92 ? -11.334 8.703 -18.033 1.00 65.69 92 ILE A O 1
ATOM 691 N N . LYS A 1 93 ? -10.826 10.775 -17.338 1.00 68.06 93 LYS A N 1
ATOM 692 C CA . LYS A 1 93 ? -10.588 11.278 -18.685 1.00 68.06 93 LYS A CA 1
ATOM 693 C C . LYS A 1 93 ? -9.155 10.970 -19.075 1.00 68.06 93 LYS A C 1
ATOM 695 O O . LYS A 1 93 ? -8.201 11.489 -18.485 1.00 68.06 93 LYS A O 1
ATOM 700 N N . VAL A 1 94 ? -9.015 10.116 -20.077 1.00 69.19 94 VAL A N 1
ATOM 701 C CA . VAL A 1 94 ? -7.740 9.792 -20.699 1.00 69.19 94 VAL A CA 1
ATOM 702 C C . VAL A 1 94 ? -7.563 10.717 -21.889 1.00 69.19 94 VAL A C 1
ATOM 704 O O . VAL A 1 94 ? -8.416 10.771 -22.775 1.00 69.19 94 VAL A O 1
ATOM 707 N N . LYS A 1 95 ? -6.443 11.438 -21.918 1.00 68.62 95 LYS A N 1
ATOM 708 C CA . LYS A 1 95 ? -6.018 12.172 -23.106 1.00 68.62 95 LYS A CA 1
ATOM 709 C C . LYS A 1 95 ? -4.836 11.472 -23.748 1.00 68.62 95 LYS A C 1
ATOM 711 O O . LYS A 1 95 ? -3.894 11.049 -23.073 1.00 68.62 95 LYS A O 1
ATOM 716 N N . SER A 1 96 ? -4.873 11.378 -25.069 1.00 62.22 96 SER A N 1
ATOM 717 C CA . SER A 1 96 ? -3.729 10.944 -25.866 1.00 62.22 96 SER A CA 1
ATOM 718 C C . SER A 1 96 ? -3.099 12.121 -26.604 1.00 62.22 96 SER A C 1
ATOM 720 O O . SER A 1 96 ? -3.768 12.923 -27.260 1.00 62.22 96 SER A O 1
ATOM 722 N N . ALA A 1 97 ? -1.779 12.202 -26.489 1.00 62.34 97 ALA A N 1
ATOM 723 C CA . ALA A 1 97 ? -0.888 12.827 -27.450 1.00 62.34 97 ALA A CA 1
ATOM 724 C C . ALA A 1 97 ? -0.167 11.712 -28.233 1.00 62.34 97 ALA A C 1
ATOM 726 O O . ALA A 1 97 ? -0.070 10.581 -27.762 1.00 62.34 97 ALA A O 1
ATOM 727 N N . ASP A 1 98 ? 0.336 12.031 -29.423 1.00 66.31 98 ASP A N 1
ATOM 728 C CA . ASP A 1 98 ? 1.001 11.113 -30.368 1.00 66.31 98 ASP A CA 1
ATOM 729 C C . ASP A 1 98 ? 1.983 10.096 -29.716 1.00 66.31 98 ASP A C 1
ATOM 731 O O . ASP A 1 98 ? 2.064 8.947 -30.152 1.00 66.31 98 ASP A O 1
ATOM 735 N N . LEU A 1 99 ? 2.741 10.500 -28.689 1.00 63.81 99 LEU A N 1
ATOM 736 C CA . LEU A 1 99 ? 3.737 9.715 -27.942 1.00 63.81 99 LEU A CA 1
ATOM 737 C C . LEU A 1 99 ? 3.327 9.395 -26.497 1.00 63.81 99 LEU A C 1
ATOM 739 O O . LEU A 1 99 ? 3.980 8.560 -25.868 1.00 63.81 99 LEU A O 1
ATOM 743 N N . PHE A 1 100 ? 2.297 10.045 -25.951 1.00 63.03 100 PHE A N 1
ATOM 744 C CA . PHE A 1 100 ? 1.949 9.952 -24.532 1.00 63.03 100 PHE A CA 1
ATOM 745 C C . PHE A 1 100 ? 0.460 9.716 -24.314 1.00 63.03 100 PHE A C 1
ATOM 747 O O . PHE A 1 100 ? -0.385 10.452 -24.813 1.00 63.03 100 PHE A O 1
ATOM 754 N N . THR A 1 101 ? 0.141 8.749 -23.463 1.00 67.69 101 THR A N 1
ATOM 755 C CA . THR A 1 101 ? -1.194 8.595 -22.879 1.00 67.69 101 THR A CA 1
ATOM 756 C C . THR A 1 101 ? -1.128 9.070 -21.438 1.00 67.69 101 THR A C 1
ATOM 758 O O . THR A 1 101 ? -0.259 8.624 -20.687 1.00 67.69 101 THR A O 1
ATOM 761 N N . TYR A 1 102 ? -2.004 9.995 -21.055 1.00 64.94 102 TYR A N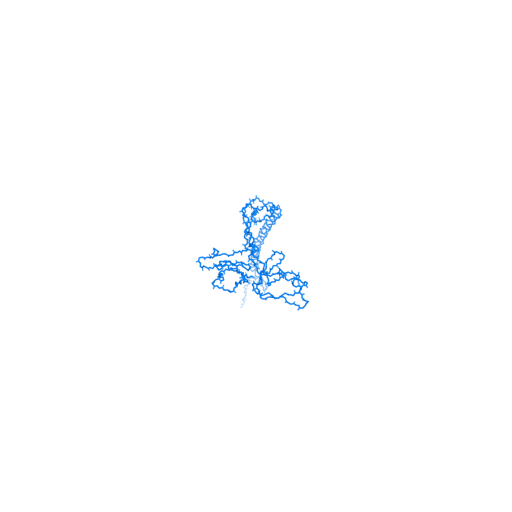 1
ATOM 762 C CA . TYR A 1 102 ? -1.980 10.594 -19.727 1.00 64.94 102 TYR A CA 1
ATOM 763 C C . TYR A 1 102 ? -3.387 10.823 -19.184 1.00 64.94 102 TYR A C 1
ATOM 765 O O . TYR A 1 102 ? -4.353 11.013 -19.925 1.00 64.94 102 TYR A O 1
ATOM 773 N N . PHE A 1 103 ? -3.487 10.787 -17.861 1.00 70.31 103 PHE A N 1
ATOM 774 C CA . PHE A 1 103 ? -4.728 11.010 -17.137 1.00 70.31 103 PHE A CA 1
ATOM 775 C C . PHE A 1 103 ? -4.845 12.490 -16.805 1.00 70.31 103 PHE A C 1
ATOM 777 O O . PHE A 1 103 ? -3.909 13.079 -16.260 1.00 70.31 103 PHE A O 1
ATOM 784 N N . THR A 1 104 ? -5.988 13.095 -17.108 1.00 60.22 104 THR A N 1
ATOM 785 C CA . THR A 1 104 ? -6.280 14.450 -16.642 1.00 60.22 104 THR A CA 1
ATOM 786 C C . THR A 1 104 ? -7.224 14.369 -15.460 1.00 60.22 104 THR A C 1
ATOM 788 O O . THR A 1 104 ? -8.341 13.872 -15.597 1.00 60.22 104 THR A O 1
ATOM 791 N N . TYR A 1 105 ? -6.783 14.872 -14.306 1.00 53.34 105 TYR A N 1
ATOM 792 C CA . TYR A 1 105 ? -7.671 15.097 -13.173 1.00 53.34 105 TYR A CA 1
ATOM 793 C C . TYR A 1 105 ? -8.684 16.169 -13.573 1.00 53.34 105 TYR A C 1
ATOM 795 O O . TYR A 1 105 ? -8.311 17.324 -13.787 1.00 53.34 105 TYR A O 1
ATOM 803 N N . VAL A 1 106 ? -9.949 15.785 -13.716 1.00 52.25 106 VAL A N 1
ATOM 804 C CA . VAL A 1 106 ? -11.052 16.740 -13.793 1.00 52.25 106 VAL A CA 1
ATOM 805 C C . VAL A 1 106 ? -11.378 17.095 -12.344 1.00 52.25 106 VAL A C 1
ATOM 807 O O . VAL A 1 106 ? -11.822 16.213 -11.614 1.00 52.25 106 VAL A O 1
ATOM 810 N N . PRO A 1 107 ? -11.159 18.340 -11.881 1.00 43.38 107 PRO A N 1
ATOM 811 C CA . PRO A 1 107 ? -11.699 18.791 -10.609 1.00 43.38 107 PRO A CA 1
ATOM 812 C C . PRO A 1 107 ? -13.202 18.986 -10.831 1.00 43.38 107 PRO A C 1
ATOM 814 O O . PRO A 1 107 ? -13.671 20.085 -11.111 1.00 43.38 107 PRO A O 1
ATOM 817 N N . GLY A 1 108 ? -13.929 17.878 -10.839 1.00 40.19 108 GLY A N 1
ATOM 818 C CA . GLY A 1 108 ? -15.377 17.810 -10.885 1.00 40.19 108 GLY A CA 1
ATOM 819 C C . GLY A 1 108 ? -15.810 17.113 -9.614 1.00 40.19 108 GLY A C 1
ATOM 820 O O . GLY A 1 108 ? -15.254 16.073 -9.269 1.00 40.19 108 GLY A O 1
ATOM 821 N N . GLU A 1 109 ? -16.715 17.757 -8.891 1.00 41.06 109 GLU A N 1
ATOM 822 C CA . GLU A 1 109 ? -17.381 17.234 -7.707 1.00 41.06 109 GLU A CA 1
ATOM 823 C C . GLU A 1 109 ? -17.736 15.765 -7.943 1.00 41.06 109 GLU A C 1
ATOM 825 O O . GLU A 1 109 ? -18.450 15.438 -8.888 1.00 41.06 109 GLU A O 1
ATOM 830 N N . ILE A 1 110 ? -17.178 14.876 -7.118 1.00 41.06 110 ILE A N 1
ATOM 831 C CA . ILE A 1 110 ? -17.665 13.506 -7.024 1.00 41.06 110 ILE A CA 1
ATOM 832 C C . ILE A 1 110 ? -19.058 13.649 -6.411 1.00 41.06 110 ILE A C 1
ATOM 834 O O . ILE A 1 110 ? -19.202 13.657 -5.190 1.00 41.06 110 ILE A O 1
ATOM 838 N N . GLU A 1 111 ? -20.073 13.882 -7.241 1.00 41.12 111 GLU A N 1
ATOM 839 C CA . GLU A 1 111 ? -21.439 13.585 -6.846 1.00 41.12 111 GLU A CA 1
ATOM 840 C C . GLU A 1 111 ? -21.504 12.057 -6.752 1.00 41.12 111 GLU A C 1
ATOM 842 O O . GLU A 1 111 ? -21.258 11.380 -7.753 1.00 41.12 111 GLU A O 1
ATOM 847 N N . PRO A 1 112 ? -21.718 11.489 -5.552 1.00 36.69 112 PRO A N 1
ATOM 848 C CA . PRO A 1 112 ? -21.834 10.049 -5.411 1.00 36.69 112 PRO A CA 1
ATOM 849 C C . PRO A 1 112 ? -23.012 9.561 -6.261 1.00 36.69 112 PRO A C 1
ATOM 851 O O . PRO A 1 112 ? -24.110 10.116 -6.188 1.00 36.69 112 PRO A O 1
ATOM 854 N N . ASP A 1 113 ? -22.758 8.530 -7.067 1.00 40.06 113 ASP A N 1
ATOM 855 C CA . ASP A 1 113 ? -23.777 7.774 -7.793 1.00 40.06 113 ASP A CA 1
ATOM 856 C C . ASP A 1 113 ? -24.900 7.364 -6.811 1.00 40.06 113 ASP A C 1
ATOM 858 O O . ASP A 1 113 ? -24.600 6.771 -5.769 1.00 40.06 113 ASP A O 1
ATOM 862 N N . PRO A 1 114 ? -26.182 7.705 -7.058 1.00 44.97 114 PRO A N 1
ATOM 863 C CA . PRO A 1 114 ? -27.287 7.458 -6.126 1.00 44.97 114 PRO A CA 1
ATOM 864 C C . PRO A 1 114 ? -27.763 5.993 -6.158 1.00 44.97 114 PRO A C 1
ATOM 866 O O . PRO A 1 114 ? -28.967 5.725 -6.181 1.00 44.97 114 PRO A O 1
ATOM 869 N N . GLY A 1 115 ? -26.829 5.045 -6.201 1.00 48.31 115 GLY A N 1
ATOM 870 C CA . GLY A 1 115 ? -27.082 3.694 -6.689 1.00 48.31 115 GLY A CA 1
ATOM 871 C C . GLY A 1 115 ? -26.393 2.562 -5.941 1.00 48.31 115 GLY A C 1
ATOM 872 O O . GLY A 1 115 ? -26.176 1.536 -6.555 1.00 48.31 115 GLY A O 1
ATOM 873 N N . GLU A 1 116 ? -26.048 2.739 -4.670 1.00 44.66 116 GLU A N 1
ATOM 874 C CA . GLU A 1 116 ? -26.059 1.711 -3.616 1.00 44.66 116 GLU A CA 1
ATOM 875 C C . GLU A 1 116 ? -25.625 2.437 -2.340 1.00 44.66 116 GLU A C 1
ATOM 877 O O . GLU A 1 116 ? -24.533 3.003 -2.270 1.00 44.66 116 GLU A O 1
ATOM 882 N N . GLU A 1 117 ? -26.533 2.534 -1.363 1.00 38.47 117 GLU A N 1
ATOM 883 C CA . GLU A 1 117 ? -26.160 3.015 -0.034 1.00 38.47 117 GLU A CA 1
ATOM 884 C C . GLU A 1 117 ? -24.934 2.208 0.414 1.00 38.47 117 GLU A C 1
ATOM 886 O O . GLU A 1 117 ? -24.941 0.987 0.232 1.00 38.47 117 GLU A O 1
ATOM 891 N N . PRO A 1 118 ? -23.870 2.840 0.952 1.00 41.06 118 PRO A N 1
ATOM 892 C CA . PRO A 1 118 ? -22.829 2.068 1.605 1.00 41.06 118 PRO A CA 1
ATOM 893 C C . PRO A 1 118 ? -23.545 1.187 2.619 1.00 41.06 118 PRO A C 1
ATOM 895 O O . PRO A 1 118 ? -24.242 1.730 3.481 1.00 41.06 118 PRO A O 1
ATOM 898 N N . GLU A 1 119 ? -23.429 -0.139 2.474 1.00 41.00 119 GLU A N 1
ATOM 899 C CA . GLU A 1 119 ? -23.879 -1.049 3.519 1.00 41.00 119 GLU A CA 1
ATOM 900 C C . GLU A 1 119 ? -23.340 -0.474 4.821 1.00 41.00 119 GLU A C 1
ATOM 902 O O . GLU A 1 119 ? -22.142 -0.168 4.927 1.00 41.00 119 GLU A O 1
ATOM 907 N N . GLU A 1 120 ? -24.260 -0.168 5.739 1.00 39.50 120 GLU A N 1
ATOM 908 C CA . GLU A 1 120 ? -23.901 0.448 7.002 1.00 39.50 120 GLU A CA 1
ATOM 909 C C . GLU A 1 120 ? -22.728 -0.351 7.583 1.00 39.50 120 GLU A C 1
ATOM 911 O O . GLU A 1 120 ? -22.740 -1.586 7.509 1.00 39.50 120 GLU A O 1
ATOM 916 N N . PRO A 1 121 ? -21.682 0.317 8.116 1.00 45.31 121 PRO A N 1
ATOM 917 C CA . PRO A 1 121 ? -20.624 -0.411 8.802 1.00 45.31 121 PRO A CA 1
ATOM 918 C C . PRO A 1 121 ? -21.292 -1.377 9.786 1.00 45.31 121 PRO A C 1
ATOM 920 O O . PRO A 1 121 ? -22.293 -0.952 10.371 1.00 45.31 121 PRO A O 1
ATOM 923 N N . PRO A 1 122 ? -20.775 -2.618 9.949 1.00 47.75 122 PRO A N 1
ATOM 924 C CA . PRO A 1 122 ? -21.361 -3.660 10.785 1.00 47.75 122 PRO A CA 1
ATOM 925 C C . PRO A 1 122 ? -22.091 -3.040 11.952 1.00 47.75 122 PRO A C 1
ATOM 927 O O . PRO A 1 122 ? -21.457 -2.265 12.680 1.00 47.75 122 PRO A O 1
ATOM 930 N N . ASP A 1 123 ? -23.393 -3.321 12.052 1.00 49.47 123 ASP A N 1
ATOM 931 C CA . ASP A 1 123 ? -24.290 -2.732 13.039 1.00 49.47 123 ASP A CA 1
ATOM 932 C C . ASP A 1 123 ? -23.505 -2.585 14.348 1.00 49.47 123 ASP A C 1
ATOM 934 O O . ASP A 1 123 ? -22.996 -3.574 14.886 1.00 49.47 123 ASP A O 1
ATOM 938 N N . GLN A 1 124 ? -23.237 -1.340 14.770 1.00 52.16 124 GLN A N 1
ATOM 939 C CA . GLN A 1 124 ? -22.197 -1.023 15.773 1.00 52.16 124 GLN A CA 1
ATOM 940 C C . GLN A 1 124 ? -22.466 -1.703 17.132 1.00 52.16 124 GLN A C 1
ATOM 942 O O . GLN A 1 124 ? -21.600 -1.724 18.012 1.00 52.16 124 GLN A O 1
ATOM 947 N N . ASP A 1 125 ? -23.657 -2.288 17.260 1.00 51.31 125 ASP A N 1
ATOM 948 C CA . ASP A 1 125 ? -24.176 -3.116 18.338 1.00 51.31 125 ASP A CA 1
ATOM 949 C C . ASP A 1 125 ? -23.728 -4.597 18.293 1.00 51.31 125 ASP A C 1
ATOM 951 O O . ASP A 1 125 ? -24.002 -5.348 19.238 1.00 51.31 125 ASP A O 1
ATOM 955 N N . GLU A 1 126 ? -23.040 -5.056 17.242 1.00 55.22 126 GLU A N 1
ATOM 956 C CA . GLU A 1 126 ? -22.570 -6.443 17.106 1.00 55.22 126 GLU A CA 1
ATOM 957 C C . GLU A 1 126 ? -21.205 -6.699 17.749 1.00 55.22 126 GLU A C 1
ATOM 959 O O . GLU A 1 126 ? -20.964 -7.800 18.249 1.00 55.22 126 GLU A O 1
ATOM 964 N N . ILE A 1 127 ? -20.337 -5.686 17.828 1.00 66.94 127 ILE A N 1
ATOM 965 C CA . ILE A 1 127 ? -19.030 -5.790 18.498 1.00 66.94 127 ILE A CA 1
ATOM 966 C C . ILE A 1 127 ? -19.196 -5.468 19.991 1.00 66.94 127 ILE A C 1
ATOM 968 O O . ILE A 1 127 ? -18.747 -4.436 20.495 1.00 66.94 127 ILE A O 1
ATOM 972 N N . LYS A 1 128 ? -19.918 -6.339 20.700 1.00 61.12 128 LYS A N 1
ATOM 973 C CA . LYS A 1 128 ? -20.423 -6.067 22.057 1.00 61.12 128 LYS A CA 1
ATOM 974 C C . LYS A 1 128 ? -19.357 -5.938 23.138 1.00 61.12 128 LYS A C 1
ATOM 976 O O . LYS A 1 128 ? -19.638 -5.285 24.140 1.00 61.12 128 LYS A O 1
ATOM 981 N N . ASN A 1 129 ? -18.172 -6.523 22.975 1.00 70.00 129 ASN A N 1
ATOM 982 C CA . ASN A 1 129 ? -17.091 -6.409 23.953 1.00 70.00 129 ASN A CA 1
ATOM 983 C C . ASN A 1 129 ? -15.822 -5.754 23.377 1.00 70.00 129 ASN A C 1
ATOM 985 O O . ASN A 1 129 ? -14.731 -5.938 23.919 1.00 70.00 129 ASN A O 1
ATOM 989 N N . ALA A 1 130 ? -15.972 -4.887 22.362 1.00 79.81 130 ALA A N 1
ATOM 990 C CA . ALA A 1 130 ? -14.924 -3.917 22.047 1.00 79.81 130 ALA A CA 1
ATOM 991 C C . ALA A 1 130 ? -14.562 -3.119 23.307 1.00 79.81 130 ALA A C 1
ATOM 993 O O . ALA A 1 130 ? -15.431 -2.546 23.967 1.00 79.81 130 ALA A O 1
ATOM 994 N N . VAL A 1 131 ? -13.274 -3.072 23.631 1.00 87.50 131 VAL A N 1
ATOM 995 C CA . VAL A 1 131 ? -12.780 -2.290 24.766 1.00 87.50 131 VAL A CA 1
ATOM 996 C C . VAL A 1 131 ? -12.554 -0.849 24.334 1.00 87.50 131 VAL A C 1
ATOM 998 O O . VAL A 1 131 ? -12.113 -0.596 23.214 1.00 87.50 131 VAL A O 1
ATOM 1001 N N . ASP A 1 132 ? -12.829 0.116 25.203 1.00 88.81 132 ASP A N 1
ATOM 1002 C CA . ASP A 1 132 ? -12.471 1.502 24.913 1.00 88.81 132 ASP A CA 1
ATOM 1003 C C . ASP A 1 132 ? -10.947 1.670 24.950 1.00 88.81 132 ASP A C 1
ATOM 1005 O O . ASP A 1 132 ? -10.248 1.110 25.803 1.00 88.81 132 ASP A O 1
ATOM 1009 N N . TRP A 1 133 ? -10.415 2.440 24.002 1.00 90.62 133 TRP A N 1
ATOM 1010 C CA . TRP A 1 133 ? -9.010 2.825 24.017 1.00 90.62 133 TRP A CA 1
ATOM 1011 C C . TRP A 1 133 ? -8.706 3.600 25.307 1.00 90.62 133 TRP A C 1
ATOM 1013 O O . TRP A 1 133 ? -9.481 4.487 25.673 1.00 90.62 133 TRP A O 1
ATOM 1023 N N . PRO A 1 134 ? -7.596 3.294 26.001 1.00 90.62 134 PRO A N 1
ATOM 1024 C CA . PRO A 1 134 ? -7.340 3.830 27.326 1.00 90.62 134 PRO A CA 1
ATOM 1025 C C . PRO A 1 134 ? -7.170 5.346 27.271 1.00 90.62 134 PRO A C 1
ATOM 1027 O O . PRO A 1 134 ? -6.405 5.863 26.450 1.00 90.62 134 PRO A O 1
ATOM 1030 N N . ASP A 1 135 ? -7.839 6.047 28.186 1.00 87.94 135 ASP A N 1
ATOM 1031 C CA . ASP A 1 135 ? -7.599 7.469 28.394 1.00 87.94 135 ASP A CA 1
ATOM 1032 C C . ASP A 1 135 ? -6.168 7.654 28.936 1.00 87.94 135 ASP A C 1
ATOM 1034 O O . ASP A 1 135 ? -5.798 7.017 29.932 1.00 87.94 135 ASP A O 1
ATOM 1038 N N . PRO A 1 136 ? -5.318 8.490 28.309 1.00 86.81 136 PRO A N 1
ATOM 1039 C CA . PRO A 1 136 ? -3.977 8.749 28.820 1.00 86.81 136 PRO A CA 1
ATOM 1040 C C . PRO A 1 136 ? -3.965 9.280 30.261 1.00 86.81 136 PRO A C 1
ATOM 1042 O O . PRO A 1 136 ? -2.962 9.100 30.955 1.00 86.81 136 PRO A O 1
ATOM 1045 N N . GLU A 1 137 ? -5.024 9.927 30.746 1.00 87.88 137 GLU A N 1
ATOM 1046 C CA . GLU A 1 137 ? -5.114 10.393 32.133 1.00 87.88 137 GLU A CA 1
ATOM 1047 C C . GLU A 1 137 ? -5.227 9.233 33.132 1.00 87.88 137 GLU A C 1
ATOM 1049 O O . GLU A 1 137 ? -4.593 9.289 34.190 1.00 87.88 137 GLU A O 1
ATOM 1054 N N . ASP A 1 138 ? -5.888 8.143 32.740 1.00 86.56 138 ASP A N 1
ATOM 1055 C CA . ASP A 1 138 ? -6.086 6.940 33.557 1.00 86.56 138 ASP A CA 1
ATOM 1056 C C . ASP A 1 138 ? -4.877 5.988 33.537 1.00 86.56 138 ASP A C 1
ATOM 1058 O O . ASP A 1 138 ? -4.732 5.115 34.400 1.00 86.56 138 ASP A O 1
ATOM 1062 N N . VAL A 1 139 ? -3.958 6.162 32.581 1.00 86.50 139 VAL A N 1
ATOM 1063 C CA . VAL A 1 139 ? -2.714 5.386 32.520 1.00 86.50 139 VAL A CA 1
ATOM 1064 C C . VAL A 1 139 ? -1.651 6.015 33.425 1.00 86.50 139 VAL A C 1
ATOM 1066 O O . VAL A 1 139 ? -1.187 7.142 33.211 1.00 86.50 139 VAL A O 1
ATOM 1069 N N . GLY A 1 140 ? -1.222 5.254 34.435 1.00 83.69 140 GLY A N 1
ATOM 1070 C CA . GLY A 1 140 ? -0.110 5.624 35.311 1.00 83.69 140 GLY A CA 1
ATOM 1071 C C . GLY A 1 140 ? 1.196 5.846 34.539 1.00 83.69 140 GLY A C 1
ATOM 1072 O O . GLY A 1 140 ? 1.445 5.229 33.507 1.00 83.69 140 GLY A O 1
ATOM 1073 N N . GLU A 1 141 ? 2.063 6.721 35.051 1.00 79.50 141 GLU A 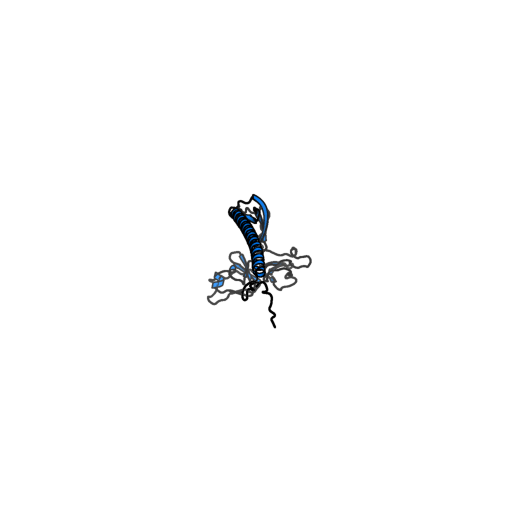N 1
ATOM 1074 C CA . GLU A 1 141 ? 3.269 7.201 34.350 1.00 79.50 141 GLU A CA 1
ATOM 1075 C C . GLU A 1 141 ? 4.255 6.078 33.961 1.00 79.50 141 GLU A C 1
ATOM 1077 O O . GLU A 1 141 ? 4.933 6.176 32.944 1.00 79.50 141 GLU A O 1
ATOM 1082 N N . ASN A 1 142 ? 4.260 4.976 34.720 1.00 82.50 142 ASN A N 1
ATOM 1083 C 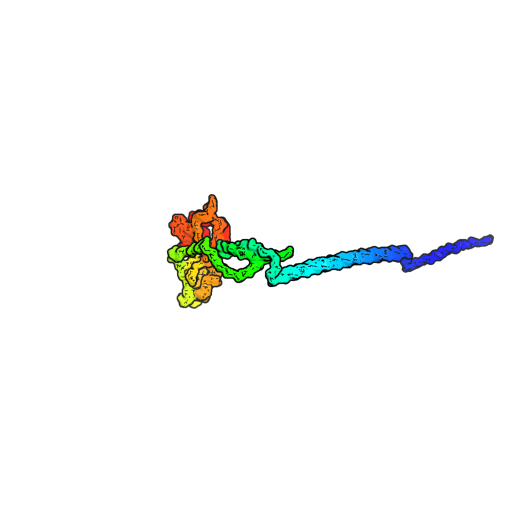CA . ASN A 1 142 ? 5.045 3.763 34.449 1.00 82.50 142 ASN A CA 1
ATOM 1084 C C . ASN A 1 142 ? 4.164 2.519 34.223 1.00 82.50 142 ASN A C 1
ATOM 1086 O O . ASN A 1 142 ? 4.639 1.388 34.342 1.00 82.50 142 ASN A O 1
ATOM 1090 N N . SER A 1 143 ? 2.872 2.712 33.961 1.00 84.06 143 SER A N 1
ATOM 1091 C CA . SER A 1 143 ? 1.914 1.628 33.756 1.00 84.06 143 SER A CA 1
ATOM 1092 C C . SER A 1 143 ? 1.848 1.219 32.287 1.00 84.06 143 SER A C 1
ATOM 1094 O O . SER A 1 143 ? 2.065 2.025 31.381 1.00 84.06 143 SER A O 1
ATOM 1096 N N . LEU A 1 144 ? 1.521 -0.052 32.063 1.00 88.00 144 LEU A N 1
ATOM 1097 C CA . LEU A 1 144 ? 1.310 -0.633 30.743 1.00 88.00 144 LEU A CA 1
ATOM 1098 C C . LEU A 1 144 ? -0.106 -1.197 30.673 1.00 88.00 144 LEU A C 1
ATOM 1100 O O . LEU A 1 144 ? -0.495 -1.988 31.533 1.00 88.00 144 LEU A O 1
ATOM 1104 N N . VAL A 1 145 ? -0.857 -0.813 29.644 1.00 90.31 145 VAL A N 1
ATOM 1105 C CA . VAL A 1 145 ? -2.161 -1.413 29.335 1.00 90.31 145 VAL A CA 1
ATOM 1106 C C . VAL A 1 145 ? -1.946 -2.486 28.275 1.00 90.31 145 VAL A C 1
ATOM 1108 O O . VAL A 1 145 ? -1.354 -2.210 27.233 1.00 90.31 145 VAL A O 1
ATOM 1111 N N . SER A 1 146 ? -2.370 -3.716 28.562 1.00 90.94 146 SER A N 1
ATOM 1112 C CA . SER A 1 146 ? -2.109 -4.882 27.712 1.00 90.94 146 SER A CA 1
ATOM 1113 C C . SER A 1 146 ? -3.284 -5.186 26.788 1.00 90.94 146 SER A C 1
ATOM 1115 O O . SER A 1 146 ? -4.422 -5.225 27.243 1.00 90.94 146 SER A O 1
ATOM 1117 N N . PHE A 1 147 ? -2.980 -5.470 25.522 1.00 89.94 147 PHE A N 1
ATOM 1118 C CA . PHE A 1 147 ? -3.923 -5.877 24.484 1.00 89.94 147 PHE A CA 1
ATOM 1119 C C . PHE A 1 147 ? -3.424 -7.181 23.856 1.00 89.94 147 PHE A C 1
ATOM 1121 O O . PHE A 1 147 ? -2.451 -7.154 23.095 1.00 89.94 147 PHE A O 1
ATOM 1128 N N . PRO A 1 148 ? -4.038 -8.327 24.192 1.00 87.88 148 PRO A N 1
ATOM 1129 C CA . PRO A 1 148 ? -3.804 -9.575 23.475 1.00 87.88 148 PRO A CA 1
ATOM 1130 C C . PRO A 1 148 ? -4.133 -9.446 21.983 1.00 87.88 148 PRO A C 1
ATOM 1132 O O . PRO A 1 148 ? -5.013 -8.665 21.604 1.00 87.88 148 PRO A O 1
ATOM 1135 N N . MET A 1 149 ? -3.473 -10.236 21.140 1.00 84.81 149 MET A N 1
ATOM 1136 C CA . MET A 1 149 ? -3.817 -10.353 19.721 1.00 84.81 149 MET A CA 1
ATOM 1137 C C . MET A 1 149 ? -5.304 -10.702 19.541 1.00 84.81 149 MET A C 1
ATOM 1139 O O . MET A 1 149 ? -5.852 -11.523 20.274 1.00 84.81 149 MET A O 1
ATOM 1143 N N . GLY A 1 150 ? -5.959 -10.051 18.580 1.00 80.12 150 GLY A N 1
ATOM 1144 C CA . GLY A 1 150 ? -7.396 -10.169 18.330 1.00 80.12 150 GLY A CA 1
ATOM 1145 C C . GLY A 1 150 ? -8.270 -9.224 19.160 1.00 80.12 150 GLY A C 1
ATOM 1146 O O . GLY A 1 150 ? -9.460 -9.122 18.880 1.00 80.12 150 GLY A O 1
ATOM 1147 N N . THR A 1 151 ? -7.713 -8.492 20.135 1.00 87.25 151 THR A N 1
ATOM 1148 C CA . THR A 1 151 ? -8.497 -7.524 20.923 1.00 87.25 151 THR A CA 1
ATOM 1149 C C . THR A 1 151 ? -9.008 -6.399 20.032 1.00 87.25 151 THR A C 1
ATOM 1151 O O . THR A 1 151 ? -8.217 -5.746 19.345 1.00 87.25 151 THR A O 1
ATOM 1154 N N . ILE A 1 152 ? -10.314 -6.142 20.091 1.00 87.44 152 ILE A N 1
ATOM 1155 C CA . ILE A 1 152 ? -10.956 -5.050 19.365 1.00 87.44 152 ILE A CA 1
ATOM 1156 C C . ILE A 1 152 ? -11.040 -3.832 20.273 1.00 87.44 152 ILE A C 1
ATOM 1158 O O . ILE A 1 152 ? -11.572 -3.911 21.379 1.00 87.44 152 ILE A O 1
ATOM 1162 N N . VAL A 1 153 ? -10.523 -2.704 19.798 1.00 88.75 153 VAL A N 1
ATOM 1163 C CA . VAL A 1 153 ? -10.446 -1.457 20.548 1.00 88.75 153 VAL A CA 1
ATOM 1164 C C . VAL A 1 153 ? -11.212 -0.353 19.838 1.00 88.75 153 VAL A C 1
ATOM 1166 O O . VAL A 1 153 ? -11.028 -0.125 18.640 1.00 88.75 153 VAL A O 1
ATOM 1169 N N . LYS A 1 154 ? -12.049 0.358 20.591 1.00 87.56 154 LYS A N 1
ATOM 1170 C CA . LYS A 1 154 ? -12.830 1.500 20.131 1.00 87.56 154 LYS A CA 1
ATOM 1171 C C . LYS A 1 154 ? -12.093 2.800 20.427 1.00 87.56 154 LYS A C 1
ATOM 1173 O O . LYS A 1 154 ? -11.745 3.087 21.569 1.00 87.56 154 LYS A O 1
ATOM 1178 N N . TYR A 1 155 ? -11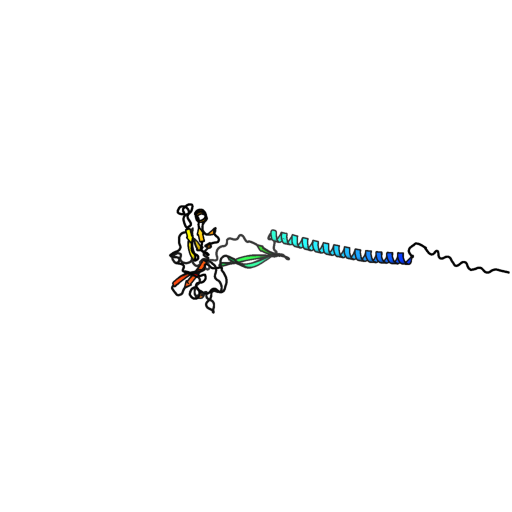.878 3.618 19.404 1.00 87.31 155 TYR A N 1
ATOM 1179 C CA . TYR A 1 155 ? -11.243 4.929 19.529 1.00 87.31 155 TYR A CA 1
ATOM 1180 C C . TYR A 1 155 ? -11.876 5.912 18.547 1.00 87.31 155 TYR A C 1
ATOM 1182 O O . TYR A 1 155 ? -11.942 5.633 17.356 1.00 87.31 155 TYR A O 1
ATOM 1190 N N . ASN A 1 156 ? -12.346 7.069 19.024 1.00 83.56 156 ASN A N 1
ATOM 1191 C CA . ASN A 1 156 ? -12.959 8.112 18.185 1.00 83.56 156 ASN A CA 1
ATOM 1192 C C . ASN A 1 156 ? -14.068 7.606 17.236 1.00 83.56 156 ASN A C 1
ATOM 1194 O O . ASN A 1 156 ? -14.165 8.060 16.100 1.00 83.56 156 ASN A O 1
ATOM 1198 N N . LYS A 1 157 ? -14.934 6.700 17.720 1.00 79.25 157 LYS A N 1
ATOM 1199 C CA . LYS A 1 157 ? -16.006 6.028 16.945 1.00 79.25 157 LYS A CA 1
ATOM 1200 C C . LYS A 1 157 ? -15.514 5.074 15.848 1.00 79.25 157 LYS A C 1
ATOM 1202 O O . LYS A 1 157 ? -16.321 4.592 15.064 1.00 79.25 157 LYS A O 1
ATO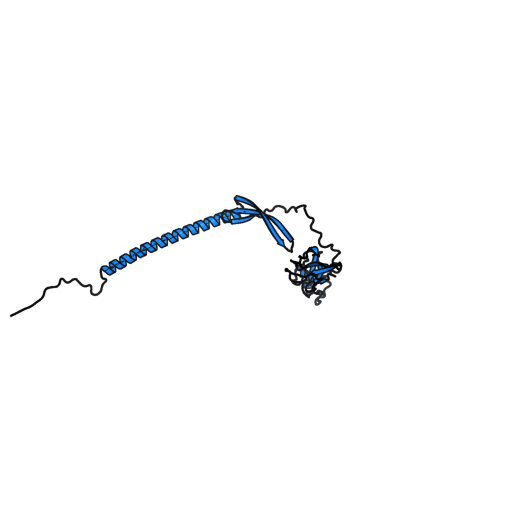M 1207 N N . GLU A 1 158 ? -14.223 4.780 15.814 1.00 82.56 158 GLU A N 1
ATOM 1208 C CA . GLU A 1 158 ? -13.626 3.790 14.925 1.00 82.56 158 GLU A CA 1
ATOM 1209 C C . GLU A 1 158 ? -13.176 2.561 15.718 1.00 82.56 158 GLU A C 1
ATOM 1211 O O . GLU A 1 158 ? -12.947 2.636 16.929 1.00 82.56 158 GLU A O 1
ATOM 1216 N N . TYR A 1 159 ? -13.026 1.437 1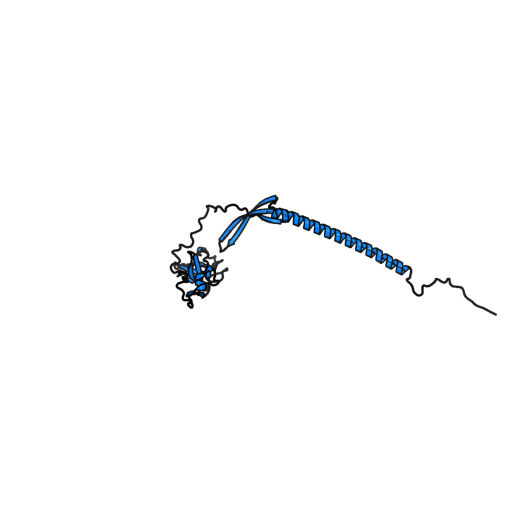5.018 1.00 84.06 159 TYR A N 1
ATOM 1217 C CA . TYR A 1 159 ? -12.594 0.168 15.592 1.00 84.06 159 TYR A CA 1
ATOM 1218 C C . TYR A 1 159 ? -11.222 -0.226 15.045 1.00 84.06 159 TYR A C 1
ATOM 1220 O O . TYR A 1 159 ? -10.926 -0.063 13.857 1.00 84.06 159 TYR A O 1
ATOM 1228 N N . TYR A 1 160 ? -10.389 -0.763 15.927 1.00 86.81 160 TYR A N 1
ATOM 1229 C CA . TYR A 1 160 ? -9.042 -1.239 15.637 1.00 86.81 160 TYR A CA 1
ATOM 1230 C C . TYR A 1 160 ? -8.861 -2.637 16.223 1.00 86.81 160 TYR A C 1
ATOM 1232 O O . TYR A 1 160 ? -9.397 -2.922 17.287 1.00 86.81 160 TYR A O 1
ATOM 1240 N N . VAL A 1 161 ? -8.096 -3.506 15.569 1.00 87.00 161 VAL A N 1
ATOM 1241 C CA . VAL A 1 161 ? -7.745 -4.838 16.079 1.00 87.00 161 VAL A CA 1
ATOM 1242 C C . VAL A 1 161 ? -6.262 -4.899 16.417 1.00 87.00 161 VAL A C 1
ATOM 1244 O O . VAL A 1 161 ? -5.424 -4.436 15.642 1.00 87.00 161 VAL A O 1
ATOM 1247 N N . ALA A 1 162 ? -5.920 -5.478 17.567 1.00 87.56 162 ALA A N 1
ATOM 1248 C CA . ALA A 1 162 ? -4.540 -5.812 17.898 1.00 87.56 162 ALA A CA 1
ATOM 1249 C C . ALA A 1 162 ? -4.062 -6.993 17.033 1.00 87.56 162 ALA A C 1
ATOM 1251 O O . ALA A 1 162 ? -4.612 -8.089 17.111 1.00 87.56 162 ALA A O 1
ATOM 1252 N N . VAL A 1 163 ? -3.025 -6.794 16.220 1.00 85.06 163 VAL A N 1
ATOM 1253 C CA . VAL A 1 163 ? -2.498 -7.822 15.291 1.00 85.06 163 VAL A CA 1
ATOM 1254 C C . VAL A 1 163 ? -1.366 -8.658 15.890 1.00 85.06 163 VAL A C 1
ATOM 1256 O O . VAL A 1 163 ? -0.829 -9.559 15.255 1.00 85.06 163 VAL A O 1
ATOM 1259 N N . GLN A 1 164 ? -0.984 -8.340 17.122 1.00 84.50 164 GLN A N 1
ATOM 1260 C CA . GLN A 1 164 ? -0.014 -9.061 17.936 1.00 84.50 164 GLN A CA 1
ATOM 1261 C C . GLN A 1 164 ? -0.234 -8.690 19.404 1.00 84.50 164 GLN A C 1
ATOM 1263 O O . GLN A 1 164 ? -0.803 -7.633 19.694 1.00 84.50 164 GLN A O 1
ATOM 1268 N N . ASP A 1 165 ? 0.259 -9.518 20.323 1.00 86.44 165 ASP A N 1
ATOM 1269 C CA . ASP A 1 165 ? 0.269 -9.176 21.744 1.00 86.44 165 ASP A CA 1
ATOM 1270 C C . ASP A 1 165 ? 1.070 -7.890 21.956 1.00 86.44 165 ASP A C 1
ATOM 1272 O O . ASP A 1 165 ? 2.259 -7.807 21.632 1.00 86.44 165 ASP A O 1
ATOM 1276 N N . THR A 1 166 ? 0.411 -6.859 22.477 1.00 89.88 166 THR A N 1
ATOM 1277 C CA . THR A 1 166 ? 1.004 -5.529 22.593 1.00 89.88 166 THR A CA 1
ATOM 1278 C C . THR A 1 166 ? 0.637 -4.866 23.906 1.00 89.88 166 THR A C 1
ATOM 1280 O O . THR A 1 166 ? -0.353 -5.197 24.561 1.00 89.88 166 THR A O 1
ATOM 1283 N N . HIS A 1 167 ? 1.460 -3.907 24.311 1.00 91.94 167 HIS A N 1
ATOM 1284 C CA . HIS A 1 167 ? 1.212 -3.067 25.471 1.00 91.94 167 HIS A CA 1
ATOM 1285 C C . HIS A 1 167 ? 1.344 -1.604 25.060 1.00 91.94 167 HIS A C 1
ATOM 1287 O O . HIS A 1 167 ? 2.202 -1.270 24.241 1.00 91.94 167 HIS A O 1
ATOM 1293 N N . VAL A 1 168 ? 0.518 -0.734 25.632 1.00 91.38 168 VAL A N 1
ATOM 1294 C CA . VAL A 1 168 ? 0.613 0.715 25.431 1.00 91.38 168 VAL A CA 1
ATOM 1295 C C . VAL A 1 168 ? 0.917 1.430 26.737 1.00 91.38 168 VAL A C 1
ATOM 1297 O O . VAL A 1 168 ? 0.327 1.170 27.786 1.00 91.38 168 VAL A O 1
ATOM 1300 N N . THR A 1 169 ? 1.882 2.338 26.643 1.00 88.69 169 THR A N 1
ATOM 1301 C CA . THR A 1 169 ? 2.241 3.316 27.674 1.00 88.69 169 THR A CA 1
ATOM 1302 C C . THR A 1 169 ? 1.298 4.518 27.635 1.00 88.69 169 THR A C 1
ATOM 1304 O O . THR A 1 169 ? 0.589 4.737 26.653 1.00 88.69 169 THR A O 1
ATOM 1307 N N . LYS A 1 170 ? 1.367 5.378 28.657 1.00 87.69 170 LYS A N 1
ATOM 1308 C CA . LYS A 1 170 ? 0.641 6.658 28.703 1.00 87.69 170 LYS A CA 1
ATOM 1309 C C . LYS A 1 170 ? 0.846 7.523 27.449 1.00 87.69 170 LYS A C 1
ATOM 1311 O O . LYS A 1 170 ? -0.114 8.035 26.882 1.00 87.69 170 LYS A O 1
ATOM 1316 N N . ALA A 1 171 ? 2.091 7.662 26.987 1.00 86.56 171 ALA A N 1
ATOM 1317 C CA . ALA A 1 171 ? 2.408 8.450 25.793 1.00 86.56 171 ALA A CA 1
ATOM 1318 C C . ALA A 1 171 ? 1.784 7.854 24.520 1.00 86.56 171 ALA A C 1
ATOM 1320 O O . ALA A 1 171 ? 1.329 8.577 23.639 1.00 86.56 171 ALA A O 1
ATOM 1321 N N . GLN A 1 172 ? 1.735 6.526 24.438 1.00 86.69 172 GLN A N 1
ATOM 1322 C CA . GLN A 1 172 ? 1.151 5.812 23.307 1.00 86.69 172 GLN A CA 1
ATOM 1323 C C . GLN A 1 172 ? -0.380 5.829 23.334 1.00 86.69 172 GLN A C 1
ATOM 1325 O O . GLN A 1 172 ? -0.992 5.936 22.273 1.00 86.69 172 GLN A O 1
ATOM 1330 N N . ALA A 1 173 ? -0.987 5.787 24.523 1.00 87.31 173 ALA A N 1
ATOM 1331 C CA . ALA A 1 173 ? -2.419 5.992 24.711 1.00 87.31 173 ALA A CA 1
ATOM 1332 C C . ALA A 1 173 ? -2.848 7.377 24.194 1.00 87.31 173 ALA A C 1
ATOM 1334 O O . ALA A 1 173 ? -3.820 7.474 23.452 1.00 87.31 173 ALA A O 1
ATOM 1335 N N . ALA A 1 174 ? -2.062 8.426 24.468 1.00 86.62 174 ALA A N 1
ATOM 1336 C CA . ALA A 1 174 ? -2.326 9.778 23.965 1.00 86.62 174 ALA A CA 1
ATOM 1337 C C . ALA A 1 174 ? -2.231 9.904 22.431 1.00 86.62 174 ALA A C 1
ATOM 1339 O O . ALA A 1 174 ? -2.910 10.742 21.843 1.00 86.62 174 ALA A O 1
ATOM 1340 N N . ALA A 1 175 ? -1.399 9.085 21.780 1.00 84.88 175 ALA A N 1
ATOM 1341 C CA . ALA A 1 175 ? -1.237 9.092 20.324 1.00 84.88 175 ALA A CA 1
ATOM 1342 C C . ALA A 1 175 ? -2.364 8.350 19.576 1.00 84.88 175 ALA A C 1
ATOM 1344 O O . ALA A 1 175 ? -2.576 8.603 18.390 1.00 84.88 175 ALA A O 1
ATOM 1345 N N . GLY A 1 176 ? -3.083 7.452 20.258 1.00 87.56 176 GLY A N 1
ATOM 1346 C CA . GLY A 1 176 ? -4.140 6.626 19.671 1.00 87.56 176 GLY A CA 1
ATOM 1347 C C . GLY A 1 176 ? -3.629 5.387 18.911 1.00 87.56 176 GLY A C 1
ATOM 1348 O O . GLY A 1 176 ? -2.438 5.287 18.608 1.00 87.56 176 GLY A O 1
ATOM 1349 N N . PRO A 1 177 ? -4.523 4.435 18.578 1.00 86.50 177 PRO A N 1
ATOM 1350 C CA . PRO A 1 177 ? -4.188 3.151 17.950 1.00 86.50 177 PRO A CA 1
ATOM 1351 C C . PRO A 1 177 ? -3.590 3.289 16.546 1.00 86.50 177 PRO A C 1
ATOM 1353 O O . PRO A 1 177 ? -2.724 2.503 16.177 1.00 86.50 177 PRO A O 1
ATOM 1356 N N . SER A 1 178 ? -3.999 4.299 15.771 1.00 82.88 178 SER A N 1
ATOM 1357 C CA . SER A 1 178 ? -3.567 4.484 14.374 1.00 82.88 178 SER A CA 1
ATOM 1358 C C . SER A 1 178 ? -2.077 4.795 14.211 1.00 82.88 178 SER A C 1
ATOM 1360 O O . SER A 1 178 ? -1.538 4.664 13.116 1.00 82.88 178 SER A O 1
ATOM 1362 N N . GLN A 1 179 ? -1.408 5.212 15.289 1.00 82.62 179 GLN A N 1
ATOM 1363 C CA . GLN A 1 179 ? 0.025 5.507 15.304 1.00 82.62 179 GLN A CA 1
ATOM 1364 C C . GLN A 1 179 ? 0.879 4.289 15.699 1.00 82.62 179 GLN A C 1
ATOM 1366 O O . GLN A 1 179 ? 2.101 4.405 15.801 1.00 82.62 179 GLN A O 1
ATOM 1371 N N . HIS A 1 180 ? 0.260 3.123 15.927 1.00 80.94 180 HIS A N 1
ATOM 1372 C CA . HIS A 1 180 ? 0.936 1.903 16.369 1.00 80.94 180 HIS A CA 1
ATOM 1373 C C . HIS A 1 180 ? 0.828 0.794 15.329 1.00 80.94 180 HIS A C 1
ATOM 1375 O O . HIS A 1 180 ? -0.261 0.353 14.986 1.00 80.94 180 HIS A O 1
ATOM 1381 N N . ASN A 1 181 ? 1.969 0.230 14.934 1.00 81.62 181 ASN A N 1
ATOM 1382 C CA . ASN A 1 181 ? 2.017 -0.903 13.999 1.00 81.62 181 ASN A CA 1
ATOM 1383 C C . ASN A 1 181 ? 1.415 -2.202 14.570 1.00 81.62 181 ASN A C 1
ATOM 1385 O O . ASN A 1 181 ? 1.205 -3.155 13.828 1.00 81.62 181 ASN A O 1
ATOM 1389 N N . SER A 1 182 ? 1.171 -2.259 15.885 1.00 85.44 182 SER A N 1
ATOM 1390 C CA . SER A 1 182 ? 0.500 -3.387 16.543 1.00 85.44 182 SER A CA 1
ATOM 1391 C C . SER A 1 182 ? -1.021 -3.366 16.379 1.00 85.44 182 SER A C 1
ATOM 1393 O O . SER A 1 182 ? -1.673 -4.307 16.827 1.00 85.44 182 SER A O 1
ATOM 1395 N N . PHE A 1 183 ? -1.588 -2.315 15.780 1.00 85.56 183 PHE A N 1
ATOM 1396 C CA . PHE A 1 183 ? -3.022 -2.182 15.557 1.00 85.56 183 PHE A CA 1
ATOM 1397 C C . PHE A 1 183 ? -3.321 -1.974 14.074 1.00 85.56 183 PHE A C 1
ATOM 1399 O O . PHE A 1 183 ? -2.663 -1.189 13.395 1.00 85.56 183 PHE A O 1
ATOM 1406 N N . ALA A 1 184 ? -4.347 -2.660 13.583 1.00 82.88 184 ALA A N 1
ATOM 1407 C CA . ALA A 1 184 ? -4.909 -2.442 12.258 1.00 82.88 184 ALA A CA 1
ATOM 1408 C C . ALA A 1 184 ? -6.311 -1.848 12.395 1.00 82.88 184 ALA A C 1
ATOM 1410 O O . ALA A 1 184 ? -7.063 -2.221 13.294 1.00 82.88 184 ALA A O 1
ATOM 1411 N N . LYS A 1 185 ? -6.665 -0.910 11.515 1.00 82.88 185 LYS A N 1
ATOM 1412 C CA . LYS A 1 185 ? -8.027 -0.376 11.453 1.00 82.88 185 LYS A CA 1
ATOM 1413 C C . LYS A 1 185 ? -8.958 -1.437 10.868 1.00 82.88 185 LYS A C 1
ATOM 1415 O O . LYS A 1 185 ? -8.568 -2.133 9.934 1.00 82.88 185 LYS A O 1
ATOM 1420 N N . PHE A 1 186 ? -10.175 -1.533 11.396 1.00 76.00 186 PHE A N 1
ATOM 1421 C CA . PHE A 1 186 ? -11.217 -2.367 10.804 1.00 76.00 186 PHE A CA 1
ATOM 1422 C C . PHE A 1 186 ? -11.510 -1.935 9.365 1.00 76.00 186 PHE A C 1
ATOM 1424 O O . PHE A 1 186 ? -11.688 -0.747 9.091 1.00 76.00 186 PHE A O 1
ATOM 1431 N N . THR A 1 187 ? -11.574 -2.911 8.464 1.00 65.81 187 THR A N 1
ATOM 1432 C CA . THR A 1 187 ? -11.928 -2.726 7.047 1.00 65.81 187 THR A CA 1
ATOM 1433 C C . THR A 1 187 ? -13.430 -2.503 6.865 1.00 65.81 187 THR A C 1
ATOM 1435 O O . THR A 1 187 ? -13.847 -1.918 5.872 1.00 65.81 187 THR A O 1
ATOM 1438 N N . GLY A 1 188 ? -14.242 -2.937 7.838 1.00 63.38 188 GLY A N 1
ATOM 1439 C CA . GLY A 1 188 ? -15.703 -2.846 7.796 1.00 63.38 188 GLY A CA 1
ATOM 1440 C C . GLY A 1 188 ? -16.364 -3.941 6.958 1.00 63.38 188 GLY A C 1
ATOM 1441 O O . GLY A 1 188 ? -17.582 -3.954 6.851 1.00 63.38 188 GLY A O 1
ATOM 1442 N N . THR A 1 189 ? -15.588 -4.869 6.391 1.00 71.25 189 THR A N 1
ATOM 1443 C CA . THR A 1 189 ? -16.125 -6.010 5.641 1.00 71.25 189 THR A CA 1
ATOM 1444 C C . THR A 1 189 ? -16.488 -7.142 6.601 1.00 71.25 189 THR A C 1
ATOM 1446 O O . THR A 1 189 ? -15.650 -7.591 7.390 1.00 71.25 189 THR A O 1
ATOM 1449 N N . ILE A 1 190 ? -17.738 -7.603 6.535 1.00 78.00 190 ILE A N 1
ATOM 1450 C CA . ILE A 1 190 ? -18.187 -8.820 7.214 1.00 78.00 190 ILE A CA 1
ATOM 1451 C C . ILE A 1 190 ? -18.254 -9.928 6.174 1.00 78.00 190 ILE A C 1
ATOM 1453 O O . ILE A 1 190 ? -19.107 -9.916 5.297 1.00 78.00 190 ILE A O 1
ATOM 1457 N N . LEU A 1 191 ? -17.367 -10.900 6.307 1.00 80.25 191 LEU A N 1
ATOM 1458 C CA . LEU A 1 191 ? -17.404 -12.134 5.550 1.00 80.25 191 LEU A CA 1
ATOM 1459 C C . LEU A 1 191 ? -18.485 -13.058 6.114 1.00 80.25 191 LEU A C 1
ATOM 1461 O O . LEU A 1 191 ? -18.664 -13.218 7.330 1.00 80.25 191 LEU A O 1
ATOM 1465 N N . THR A 1 192 ? -19.175 -13.715 5.203 1.00 79.31 192 THR A N 1
ATOM 1466 C CA . THR A 1 192 ? -20.212 -14.705 5.455 1.00 79.31 192 THR A CA 1
ATOM 1467 C C . THR A 1 192 ? -19.826 -16.031 4.806 1.00 79.31 192 THR A C 1
ATOM 1469 O O . THR A 1 192 ? -18.824 -16.144 4.102 1.00 79.31 192 THR A O 1
ATOM 1472 N N . ASP A 1 193 ? -20.625 -17.072 5.028 1.00 75.75 193 ASP A N 1
ATOM 1473 C CA . ASP A 1 193 ? -20.422 -18.343 4.327 1.00 75.75 193 ASP A CA 1
ATOM 1474 C C . ASP A 1 193 ? -20.649 -18.238 2.808 1.00 75.75 193 ASP A C 1
ATOM 1476 O O . ASP A 1 193 ? -20.202 -19.118 2.076 1.00 75.75 193 ASP A O 1
ATOM 1480 N N . GLU A 1 194 ? -21.332 -17.193 2.329 1.00 76.94 194 GLU A N 1
ATOM 1481 C CA . GLU A 1 194 ? -21.541 -16.951 0.894 1.00 76.94 194 GLU A CA 1
ATOM 1482 C C . GLU A 1 194 ? -20.255 -16.483 0.196 1.00 76.94 194 GLU A C 1
ATOM 1484 O O . GLU A 1 194 ? -20.098 -16.693 -1.006 1.00 76.94 194 GLU A O 1
ATOM 1489 N N . ASP A 1 195 ? -19.302 -15.940 0.960 1.00 78.62 195 ASP A N 1
ATOM 1490 C CA . ASP A 1 195 ? -17.990 -15.492 0.477 1.00 78.62 195 ASP A CA 1
ATOM 1491 C C . ASP A 1 195 ? -16.961 -16.633 0.392 1.00 78.62 195 ASP A C 1
ATOM 1493 O O . ASP A 1 195 ? -15.818 -16.437 -0.040 1.00 78.62 195 ASP A O 1
ATOM 1497 N N . LEU A 1 196 ? -17.341 -17.842 0.815 1.00 78.19 196 LEU A N 1
ATOM 1498 C CA . LEU A 1 196 ? -16.511 -19.029 0.669 1.00 78.19 196 LEU A CA 1
ATOM 1499 C C . LEU A 1 196 ? -16.534 -19.509 -0.784 1.00 78.19 196 LEU A C 1
ATOM 1501 O O . LEU A 1 196 ? -17.581 -19.651 -1.416 1.00 78.19 196 LEU A O 1
ATOM 1505 N N . ASN A 1 197 ? -15.359 -19.838 -1.312 1.00 77.94 197 ASN A N 1
ATOM 1506 C CA . ASN A 1 197 ? -15.261 -20.476 -2.618 1.00 77.94 197 ASN A CA 1
ATOM 1507 C C . ASN A 1 197 ? -15.773 -21.933 -2.545 1.00 77.94 197 ASN A C 1
ATOM 1509 O O . ASN A 1 197 ? -15.973 -22.498 -1.472 1.00 77.94 197 ASN A O 1
ATOM 1513 N N . ALA A 1 198 ? -15.896 -22.606 -3.689 1.00 76.38 198 ALA A N 1
ATOM 1514 C CA . ALA A 1 198 ? -16.359 -23.988 -3.845 1.00 76.38 198 ALA A CA 1
ATOM 1515 C C . ALA A 1 198 ? -15.555 -25.051 -3.062 1.00 76.38 198 ALA A C 1
ATOM 1517 O O . ALA A 1 198 ? -15.910 -26.227 -3.080 1.00 76.38 198 ALA A O 1
ATOM 1518 N N . SER A 1 199 ? -14.443 -24.665 -2.435 1.00 76.56 199 SER A N 1
ATOM 1519 C CA . SER A 1 199 ? -13.612 -25.511 -1.569 1.00 76.56 199 SER A CA 1
ATOM 1520 C C . SER A 1 199 ? -13.646 -25.077 -0.094 1.00 76.56 199 SER A C 1
ATOM 1522 O O . SER A 1 199 ? -12.745 -25.448 0.653 1.00 76.56 199 SER A O 1
ATOM 1524 N N . ASP A 1 200 ? -14.658 -24.306 0.318 1.00 81.88 200 ASP A N 1
ATOM 1525 C CA . ASP A 1 200 ? -14.938 -23.884 1.700 1.00 81.88 200 ASP A CA 1
ATOM 1526 C C . ASP A 1 200 ? -13.831 -23.038 2.366 1.00 81.88 200 ASP A C 1
ATOM 1528 O O . ASP A 1 200 ? -13.606 -23.114 3.577 1.00 81.88 200 ASP A O 1
ATOM 1532 N N . TYR A 1 201 ? -13.144 -22.199 1.586 1.00 82.31 201 TYR A N 1
ATOM 1533 C CA . TYR A 1 201 ? -12.166 -21.226 2.082 1.00 82.31 201 TYR A CA 1
ATOM 1534 C C . TYR A 1 201 ? -12.397 -19.839 1.457 1.00 82.31 201 TYR A C 1
ATOM 1536 O O . TYR A 1 201 ? -12.995 -19.723 0.387 1.00 82.31 201 TYR A O 1
ATOM 1544 N N . PHE A 1 202 ? -11.888 -18.791 2.105 1.00 81.00 202 PHE A N 1
ATOM 1545 C CA . PHE A 1 202 ? -11.907 -17.420 1.596 1.00 81.00 202 PHE A CA 1
ATOM 1546 C C . PHE A 1 202 ? -10.759 -17.177 0.613 1.00 81.00 202 PHE A C 1
ATOM 1548 O O . PHE A 1 202 ? -9.575 -17.314 0.958 1.00 81.00 202 PHE A O 1
ATOM 1555 N N . ASP A 1 203 ? -11.096 -16.772 -0.613 1.00 75.50 203 ASP A N 1
ATOM 1556 C CA . ASP A 1 203 ? -10.109 -16.423 -1.642 1.00 75.50 203 ASP A CA 1
ATOM 1557 C C . ASP A 1 203 ? -9.307 -15.166 -1.278 1.00 75.50 203 ASP A C 1
ATOM 1559 O O . ASP A 1 203 ? -8.176 -15.005 -1.744 1.00 75.50 203 ASP A O 1
ATOM 1563 N N . LYS A 1 204 ? -9.870 -14.289 -0.440 1.00 78.69 204 LYS A N 1
ATOM 1564 C CA . LYS A 1 204 ? -9.220 -13.088 0.088 1.00 78.69 204 LYS A CA 1
ATOM 1565 C C . LYS A 1 204 ? -9.693 -12.823 1.513 1.00 78.69 204 LYS A C 1
ATOM 1567 O O . LYS A 1 204 ? -10.891 -12.791 1.755 1.00 78.69 204 LYS A O 1
ATOM 1572 N N . VAL A 1 205 ? -8.743 -12.615 2.421 1.00 78.50 205 VAL A N 1
ATOM 1573 C CA . VAL A 1 205 ? -8.998 -12.122 3.781 1.00 78.50 205 VAL A CA 1
ATOM 1574 C C . VAL A 1 205 ? -7.965 -11.058 4.102 1.00 78.50 205 VAL A C 1
ATOM 1576 O O . VAL A 1 205 ? -6.768 -11.238 3.846 1.00 78.50 205 VAL A O 1
ATOM 1579 N N . TYR A 1 206 ? -8.426 -9.955 4.667 1.00 80.88 206 TYR A N 1
ATOM 1580 C CA . TYR A 1 206 ? -7.622 -8.840 5.124 1.00 80.88 206 TYR A CA 1
ATOM 1581 C C . TYR A 1 206 ? -7.620 -8.762 6.648 1.00 80.88 206 TYR A C 1
ATOM 1583 O O . TYR A 1 206 ? -8.523 -9.217 7.346 1.00 80.88 206 TYR A O 1
ATOM 1591 N N . THR A 1 207 ? -6.553 -8.182 7.186 1.00 80.69 207 THR A N 1
ATOM 1592 C CA . THR A 1 207 ? -6.446 -7.905 8.617 1.00 80.69 207 THR A CA 1
ATOM 1593 C C . THR A 1 207 ? -7.555 -6.948 9.050 1.00 80.69 207 THR A C 1
ATOM 1595 O O . THR A 1 207 ? -7.684 -5.868 8.480 1.00 80.69 207 THR A O 1
ATOM 1598 N N . GLY A 1 208 ? -8.318 -7.328 10.073 1.00 76.62 208 GLY A N 1
ATOM 1599 C CA . GLY A 1 208 ? -9.487 -6.586 10.546 1.00 76.62 208 GLY A CA 1
ATOM 1600 C C . GLY A 1 208 ? -10.812 -7.017 9.918 1.00 76.62 208 GLY A C 1
ATOM 1601 O O . GLY A 1 208 ? -11.840 -6.499 10.348 1.00 76.62 208 GLY A O 1
ATOM 1602 N N . ASP A 1 209 ? -10.812 -7.959 8.966 1.00 82.94 209 ASP A N 1
ATOM 1603 C CA . ASP A 1 209 ? -12.056 -8.538 8.455 1.00 82.94 209 ASP A CA 1
ATOM 1604 C C . ASP A 1 209 ? -12.775 -9.313 9.557 1.00 82.94 209 ASP A C 1
ATOM 1606 O O . ASP A 1 209 ? -12.158 -10.003 10.383 1.00 82.94 209 ASP A O 1
ATOM 1610 N N . LEU A 1 210 ? -14.098 -9.198 9.548 1.00 82.50 210 LEU A N 1
ATOM 1611 C CA . LEU A 1 210 ? -14.972 -9.954 10.423 1.00 82.50 210 LEU A CA 1
ATOM 1612 C C . LEU A 1 210 ? -15.510 -11.173 9.692 1.00 82.50 210 LEU A C 1
ATOM 1614 O O . LEU A 1 210 ? -15.759 -11.118 8.498 1.00 82.50 210 LEU A O 1
ATOM 1618 N N . TYR A 1 211 ? -15.746 -12.258 10.412 1.00 83.50 211 TYR A N 1
ATOM 1619 C CA . TYR A 1 211 ? -16.495 -13.399 9.914 1.00 83.50 211 TYR A CA 1
ATOM 1620 C C . TYR A 1 211 ? -17.584 -13.771 10.905 1.00 83.50 211 TYR A C 1
ATOM 1622 O O . TYR A 1 211 ? -17.314 -13.966 12.095 1.00 83.50 211 TYR A O 1
ATOM 1630 N N . ARG A 1 212 ? -18.815 -13.898 10.408 1.00 80.56 212 ARG A N 1
ATOM 1631 C CA . ARG A 1 212 ? -19.929 -14.425 11.193 1.00 80.56 212 ARG A CA 1
ATOM 1632 C C . ARG A 1 212 ? -20.039 -15.928 10.973 1.00 80.56 212 ARG A C 1
ATOM 1634 O O . ARG A 1 212 ? -20.465 -16.381 9.915 1.00 80.56 212 ARG A O 1
ATOM 1641 N N . GLY A 1 213 ? -19.674 -16.696 11.994 1.00 73.94 213 GLY A N 1
ATOM 1642 C CA . GLY A 1 213 ? -19.772 -18.149 11.961 1.00 73.94 213 GLY A CA 1
ATOM 1643 C C . GLY A 1 213 ? -21.213 -18.655 11.988 1.00 73.94 213 GLY A C 1
ATOM 1644 O O . GLY A 1 213 ? -22.130 -17.987 12.468 1.00 73.94 213 GLY A O 1
ATOM 1645 N N . LYS A 1 214 ? -21.407 -19.902 11.538 1.00 73.00 214 LYS A N 1
ATOM 1646 C CA . LYS A 1 214 ? -22.689 -20.638 11.637 1.00 73.00 214 LYS A CA 1
ATOM 1647 C C . LYS A 1 214 ? -23.203 -20.793 13.071 1.00 73.00 214 LYS A C 1
ATOM 1649 O O . LYS A 1 214 ? -24.377 -21.084 13.282 1.00 73.00 214 LYS A O 1
ATOM 1654 N N . ASP A 1 215 ? -22.322 -20.646 14.051 1.00 74.62 215 ASP A N 1
ATOM 1655 C CA . ASP A 1 215 ? -22.629 -20.639 15.479 1.00 74.62 215 ASP A CA 1
ATOM 1656 C C . ASP A 1 215 ? -23.160 -19.285 15.981 1.00 74.62 215 ASP A C 1
ATOM 1658 O O . ASP A 1 215 ? -23.490 -19.153 17.160 1.00 74.62 215 ASP A O 1
ATOM 1662 N N . GLY A 1 216 ? -23.271 -18.290 15.095 1.00 72.69 216 GLY A N 1
ATOM 1663 C CA . GLY A 1 216 ? -23.707 -16.936 15.416 1.00 72.69 216 GLY A CA 1
ATOM 1664 C C . GLY A 1 216 ? -22.638 -16.108 16.123 1.00 72.69 216 GLY A C 1
ATOM 1665 O O . GLY A 1 216 ? -22.942 -15.007 16.582 1.00 72.69 216 GLY A O 1
ATOM 1666 N N . LYS A 1 217 ? -21.407 -16.621 16.234 1.00 78.31 217 LYS A N 1
ATOM 1667 C CA . LYS A 1 217 ? -20.287 -15.886 16.809 1.00 78.31 217 LYS A CA 1
ATOM 1668 C C . LYS A 1 217 ? -19.600 -15.040 15.753 1.00 78.31 217 LYS A C 1
ATOM 1670 O O . LYS A 1 217 ? -19.536 -15.400 14.576 1.00 78.31 217 LYS A O 1
ATOM 1675 N N . LEU A 1 218 ? -19.066 -13.917 16.208 1.00 80.62 218 LEU A N 1
ATOM 1676 C CA . LEU A 1 218 ? -18.269 -13.021 15.396 1.00 80.62 218 LEU A CA 1
ATOM 1677 C C . LEU A 1 218 ? -16.789 -13.332 15.625 1.00 80.62 218 LEU A C 1
ATOM 1679 O O . LEU A 1 218 ? -16.356 -13.539 16.758 1.00 80.62 218 LEU A O 1
ATOM 1683 N N . TYR A 1 219 ? -16.014 -13.366 14.550 1.00 84.69 219 TYR A N 1
ATOM 1684 C CA . TYR A 1 219 ? -14.577 -13.593 14.588 1.00 84.69 219 TYR A CA 1
ATOM 1685 C C . TYR A 1 219 ? -13.860 -12.482 13.843 1.00 84.69 219 TYR A C 1
ATOM 1687 O O . TYR A 1 219 ? -14.311 -12.083 12.778 1.00 84.69 219 TYR A O 1
ATOM 1695 N N . VAL A 1 220 ? -12.733 -12.013 14.366 1.00 85.50 220 VAL A N 1
ATOM 1696 C CA . VAL A 1 220 ? -11.864 -11.040 13.702 1.00 85.50 220 VAL A CA 1
ATOM 1697 C C . VAL A 1 220 ? -10.594 -11.717 13.205 1.00 85.50 220 VAL A C 1
ATOM 1699 O O . VAL A 1 220 ? -9.966 -12.500 13.926 1.00 85.50 220 VAL A O 1
ATOM 1702 N N . TYR A 1 221 ? -10.202 -11.418 11.971 1.00 86.12 221 TYR A N 1
ATOM 1703 C CA . TYR A 1 221 ? -8.937 -11.871 11.413 1.00 86.12 221 TYR A CA 1
ATOM 1704 C C . TYR A 1 221 ? -7.808 -10.910 11.801 1.00 86.12 221 TYR A C 1
ATOM 1706 O O . TYR A 1 221 ? -7.782 -9.754 11.384 1.00 86.12 221 TYR A O 1
ATOM 1714 N N . ALA A 1 222 ? -6.840 -11.384 12.583 1.00 82.06 222 ALA A N 1
ATOM 1715 C CA . ALA A 1 222 ? -5.704 -10.580 13.049 1.00 82.06 222 ALA A CA 1
ATOM 1716 C C . ALA A 1 222 ? -4.369 -10.961 12.375 1.00 82.06 222 ALA A C 1
ATOM 1718 O O . ALA A 1 222 ? -3.318 -10.442 12.741 1.00 82.06 222 ALA A O 1
ATOM 1719 N N . GLY A 1 223 ? -4.393 -11.873 11.398 1.00 77.88 223 GLY A N 1
ATOM 1720 C CA . GLY A 1 223 ? -3.201 -12.336 10.683 1.00 77.88 223 GLY A CA 1
ATOM 1721 C C . GLY A 1 223 ? -2.782 -11.437 9.513 1.00 77.88 223 GLY A C 1
ATOM 1722 O O . GLY A 1 223 ? -3.464 -10.458 9.200 1.00 77.88 223 GLY A O 1
ATOM 1723 N N . PRO A 1 224 ? -1.679 -11.775 8.815 1.00 74.38 224 PRO A N 1
ATOM 1724 C CA . PRO A 1 224 ? -1.316 -11.115 7.564 1.00 74.38 224 PRO A CA 1
ATOM 1725 C C . PRO A 1 224 ? -2.400 -11.373 6.514 1.00 74.38 224 PRO A C 1
ATOM 1727 O O . PRO A 1 224 ? -2.848 -12.509 6.364 1.00 74.38 224 PRO A O 1
ATOM 1730 N N . GLY A 1 225 ? -2.838 -10.329 5.809 1.00 74.81 225 GLY A N 1
ATOM 1731 C CA . GLY A 1 225 ? -3.803 -10.478 4.721 1.00 74.81 225 GLY A CA 1
ATOM 1732 C C . GLY A 1 225 ? -3.245 -11.311 3.564 1.00 74.81 225 GLY A C 1
ATOM 1733 O O . GLY A 1 225 ? -2.033 -11.353 3.332 1.00 74.81 225 GLY A O 1
ATOM 1734 N N . GLY A 1 226 ? -4.126 -11.969 2.820 1.00 71.00 226 GLY A N 1
ATOM 1735 C CA . GLY A 1 226 ? -3.726 -12.849 1.728 1.00 71.00 226 GLY A CA 1
ATOM 1736 C C . GLY A 1 226 ? -4.886 -13.645 1.147 1.00 71.00 226 GLY A C 1
ATOM 1737 O O . GLY A 1 226 ? -6.049 -13.286 1.303 1.00 71.00 226 GLY A O 1
ATOM 1738 N N . SER A 1 227 ? -4.543 -14.732 0.466 1.00 73.06 227 SER A N 1
ATOM 1739 C CA . SER A 1 227 ? -5.502 -15.650 -0.150 1.00 73.06 227 SER A CA 1
ATOM 1740 C C . SER A 1 227 ? -5.412 -17.019 0.518 1.00 73.06 227 SER A C 1
ATOM 1742 O O . SER A 1 227 ? -4.364 -17.347 1.075 1.00 73.06 227 SER A O 1
ATOM 1744 N N . TRP A 1 228 ? -6.478 -17.817 0.418 1.00 76.56 228 TRP A N 1
ATOM 1745 C CA . TRP A 1 228 ? -6.552 -19.188 0.945 1.00 76.56 228 TRP A CA 1
ATOM 1746 C C . TRP A 1 228 ? -6.620 -19.285 2.471 1.00 76.56 228 TRP A C 1
ATOM 1748 O O . TRP A 1 228 ? -5.853 -20.023 3.095 1.00 76.56 228 TRP A O 1
ATOM 1758 N N . TYR A 1 229 ? -7.571 -18.576 3.078 1.00 81.12 229 TYR A N 1
ATOM 1759 C CA . TYR A 1 229 ? -7.827 -18.696 4.512 1.00 81.12 229 TYR A CA 1
ATOM 1760 C C . TYR A 1 229 ? -9.080 -19.505 4.795 1.00 81.12 229 TYR A C 1
ATOM 1762 O O . TYR A 1 229 ? -10.161 -19.220 4.289 1.00 81.12 229 TYR A O 1
ATOM 1770 N N . TRP A 1 230 ? -8.929 -20.509 5.649 1.00 82.25 230 TRP A N 1
ATOM 1771 C CA . TRP A 1 230 ? -10.060 -21.262 6.163 1.00 82.25 230 TRP A CA 1
ATOM 1772 C C . TRP A 1 230 ? -10.835 -20.425 7.184 1.00 82.25 230 TRP A C 1
ATOM 1774 O O . TRP A 1 230 ? -10.208 -19.690 7.957 1.00 82.25 230 TRP A O 1
ATOM 1784 N N . PRO A 1 231 ? -12.169 -20.560 7.242 1.00 80.62 231 PRO A N 1
ATOM 1785 C CA . PRO A 1 231 ? -12.956 -19.952 8.301 1.00 80.62 231 PRO A CA 1
ATOM 1786 C C . PRO A 1 231 ? -12.571 -20.522 9.684 1.00 80.62 231 PRO A C 1
ATOM 1788 O O . PRO A 1 231 ? -12.056 -21.646 9.783 1.00 80.62 231 PRO A O 1
ATOM 1791 N N . PRO A 1 232 ? -12.852 -19.787 10.776 1.00 79.12 232 PRO A N 1
ATOM 1792 C CA . PRO A 1 232 ? -12.570 -20.207 12.154 1.00 79.12 232 PRO A CA 1
ATOM 1793 C C . PRO A 1 232 ? -13.240 -21.523 12.552 1.00 79.12 232 PRO A C 1
ATOM 1795 O O . PRO A 1 232 ? -12.751 -22.226 13.433 1.00 79.12 232 PRO A O 1
ATOM 1798 N N . THR A 1 233 ? -14.331 -21.883 11.875 1.00 71.06 233 THR A N 1
ATOM 1799 C CA . THR A 1 233 ? -15.033 -23.165 12.027 1.00 71.06 233 THR A CA 1
ATOM 1800 C C . THR A 1 233 ? -14.179 -24.368 11.612 1.00 71.06 233 THR A C 1
ATOM 1802 O O . THR A 1 233 ? -14.456 -25.488 12.040 1.00 71.06 233 THR A O 1
ATOM 1805 N N . VAL A 1 234 ? -13.129 -24.144 10.814 1.00 68.56 234 VAL A N 1
ATOM 1806 C CA . VAL A 1 234 ? -12.180 -25.165 10.349 1.00 68.56 234 VAL A CA 1
ATOM 1807 C C . VAL A 1 234 ? -10.807 -24.976 11.001 1.00 68.56 234 VAL A C 1
ATOM 1809 O O . VAL A 1 234 ? -10.230 -25.949 11.491 1.00 68.56 234 VAL A O 1
ATOM 1812 N N . THR A 1 235 ? -10.270 -23.747 11.040 1.00 70.06 235 THR A N 1
ATOM 1813 C CA . THR A 1 235 ? -8.971 -23.460 11.680 1.00 70.06 235 THR A CA 1
ATOM 1814 C C . THR A 1 235 ? -8.980 -22.139 12.448 1.00 70.06 235 THR A C 1
ATOM 1816 O O . THR A 1 235 ? -9.350 -21.106 11.901 1.00 70.06 235 THR A O 1
ATOM 1819 N N . LEU A 1 236 ? -8.469 -22.145 13.681 1.00 68.31 236 LEU A N 1
ATOM 1820 C CA . LEU A 1 236 ? -8.404 -20.961 14.553 1.00 68.31 236 LEU A CA 1
ATOM 1821 C C . LEU A 1 236 ? -7.102 -20.146 14.420 1.00 68.31 236 LEU A C 1
ATOM 1823 O O . LEU A 1 236 ? -6.812 -19.339 15.290 1.00 68.31 236 LEU A O 1
ATOM 1827 N N . GLN A 1 237 ? -6.272 -20.365 13.390 1.00 69.56 237 GLN A N 1
ATOM 1828 C CA . GLN A 1 237 ? -4.886 -19.852 13.379 1.00 69.56 237 GLN A CA 1
ATOM 1829 C C . GLN A 1 237 ? -4.776 -18.337 13.607 1.00 69.56 237 GLN A C 1
ATOM 1831 O O . GLN A 1 237 ? -3.998 -17.907 14.450 1.00 69.56 237 GLN A O 1
ATOM 1836 N N . ASN A 1 238 ? -5.554 -17.557 12.858 1.00 81.81 238 ASN A N 1
ATOM 1837 C CA . ASN A 1 238 ? -5.503 -16.092 12.856 1.00 81.81 238 ASN A CA 1
ATOM 1838 C C . ASN A 1 238 ? -6.873 -15.459 13.138 1.00 81.81 238 ASN A C 1
ATOM 1840 O O . ASN A 1 238 ? -7.024 -14.243 13.024 1.00 81.81 238 ASN A O 1
ATOM 1844 N N . TRP A 1 239 ? -7.860 -16.292 13.459 1.00 86.00 239 TRP A N 1
ATOM 1845 C CA . TRP A 1 239 ? -9.214 -15.878 13.772 1.00 86.00 239 TRP A CA 1
ATOM 1846 C C . TRP A 1 239 ? -9.400 -15.876 15.278 1.00 86.00 239 TRP A C 1
ATOM 1848 O O . TRP A 1 239 ? -9.198 -16.896 15.938 1.00 86.00 239 TRP A O 1
ATOM 1858 N N . PHE A 1 240 ? -9.829 -14.740 15.803 1.00 84.06 240 PHE A N 1
ATOM 1859 C CA . PHE A 1 240 ? -10.065 -14.546 17.223 1.00 84.06 240 PHE A CA 1
ATOM 1860 C C . PHE A 1 240 ? -11.541 -14.259 17.420 1.00 84.06 240 PHE A C 1
ATOM 1862 O O . PHE A 1 240 ? -12.123 -13.504 16.649 1.00 84.06 240 PHE A O 1
ATOM 1869 N N . GLU A 1 241 ? -12.160 -14.894 18.411 1.00 81.69 241 GLU A N 1
ATOM 1870 C CA . GLU A 1 241 ? -13.549 -14.594 18.752 1.00 81.69 241 GLU A CA 1
ATOM 1871 C C . GLU A 1 241 ? -13.624 -13.113 19.133 1.00 81.69 241 GLU A C 1
ATOM 1873 O O . GLU A 1 241 ? -12.973 -12.674 20.081 1.00 81.69 241 GLU A O 1
ATOM 1878 N N . ALA A 1 242 ? -14.385 -12.350 18.353 1.00 71.19 242 ALA A N 1
ATOM 1879 C CA . ALA A 1 242 ? -14.752 -10.982 18.650 1.00 71.19 242 ALA A CA 1
ATOM 1880 C C . ALA A 1 242 ? -15.823 -11.040 19.741 1.00 71.19 242 ALA A C 1
ATOM 1882 O O . ALA A 1 242 ? -17.014 -10.870 19.485 1.00 71.19 242 ALA A O 1
ATOM 1883 N N . SER A 1 243 ? -15.393 -11.386 20.957 1.00 56.44 243 SER A N 1
ATOM 1884 C CA . SER A 1 243 ? -16.129 -10.994 22.147 1.00 56.44 243 SER A CA 1
ATOM 1885 C C . SER A 1 243 ? -16.014 -9.483 22.198 1.00 56.44 243 SER A C 1
ATOM 1887 O O . SER A 1 243 ? -14.886 -9.009 22.441 1.00 56.44 243 SER A O 1
#

Organism: NCBI:txid2839743